Protein AF-0000000085028876 (afdb_homodimer)

Organism: Acidaminococcus fermentans (strain ATCC 25085 / DSM 20731 / CCUG 9996 / CIP 106432 / VR4) (NCBI:txid591001)

Sequence (208 aa):
MDKIEIFKALSNETRLSIIEWLKEPEKNFPPQGGHFDDGVDLKGGVCVGSIRDKAGISQSTVSHYLDMLQKAGLLLSERHGKWTYYRRNEETLAALADYFGHEIMDKIEIFKALSNETRLSIIEWLKEPEKNFPPQGGHFDDGVDLKGGVCVGSIRDKAGISQSTVSHYLDMLQKAGLLLSERHGKWTYYRRNEETLAALADYFGHEI

Radius of gyration: 20.97 Å; Cα contacts (8 Å, |Δi|>4): 278; chains: 2; bounding box: 27×64×50 Å

Solvent-accessible surface area (backbone atoms only — not comparable to full-atom values): 11570 Å² total; per-residue (Å²): 134,54,63,45,50,35,22,51,40,39,40,33,70,66,50,39,47,51,58,52,40,43,68,46,30,81,83,66,42,76,90,69,75,83,78,51,69,93,82,72,77,59,80,63,35,43,41,57,67,61,52,27,62,71,70,66,53,53,70,71,56,44,52,50,48,53,49,44,33,33,73,35,42,48,33,43,74,48,76,54,90,94,43,49,27,38,26,65,27,62,67,47,41,47,50,51,12,44,38,34,62,67,74,81,135,54,65,45,50,35,21,51,42,42,40,33,71,67,50,39,47,49,57,52,40,43,70,46,30,82,81,66,42,76,92,70,72,83,79,51,68,93,82,72,76,58,81,63,34,42,42,57,67,62,52,26,62,72,69,66,55,51,70,69,57,43,51,50,48,52,49,44,32,32,74,35,43,49,33,42,74,46,76,55,90,94,44,49,26,38,28,65,25,61,68,48,42,46,51,51,12,44,38,35,63,66,75,79

Secondary structure (DSSP, 8-state):
--HHHHHHHHSSHHHHHHHHHTTSHHHHS---GGGS-TT---TT-EEHHHHHHHHT--HHHHHHHHHHHHHTTSEEEEEETTEEEEEE-HHHHHHHHHIIIII-/--HHHHHHHHSSHHHHHHHHHTTSHHHHS---GGGS-TT---TT-EEHHHHHHHHT--HHHHHHHHHHHHHTTSEEEEEETTEEEEEE-HHHHHHHHHIIIII-

Nearest PDB structures (foldseek):
  6j05-assembly1_A  TM=8.349E-01  e=2.899E-05  Acidithiobacillus ferrooxidans
  7p6f-assembly2_CCC-2  TM=9.234E-01  e=2.840E-04  Streptomyces griseus
  4omz-assembly2_C  TM=7.332E-01  e=4.427E-04  Sinorhizobium fredii
  2kjc-assembly1_B  TM=7.294E-01  e=5.354E-04  Staphylococcus aureus
  4b8x-assembly1_A  TM=5.393E-01  e=4.824E-02  Streptomyces coelicolor

pLDDT: mean 91.54, std 10.75, range [56.84, 98.81]

Structure (mmCIF, N/CA/C/O backbone):
data_AF-0000000085028876-model_v1
#
loop_
_entity.id
_entity.type
_entity.pdbx_description
1 polymer 'Transcriptional regulator, ArsR family'
#
loop_
_atom_site.group_PDB
_atom_site.id
_atom_site.type_symbol
_atom_site.label_atom_id
_atom_site.label_alt_id
_atom_site.label_comp_id
_atom_site.label_asym_id
_atom_site.label_entity_id
_atom_site.label_seq_id
_atom_site.pdbx_PDB_ins_code
_atom_site.Cartn_x
_atom_site.Cartn_y
_atom_site.Cartn_z
_atom_site.occupancy
_atom_site.B_iso_or_equiv
_atom_site.auth_seq_id
_atom_site.auth_comp_id
_atom_site.auth_asym_id
_atom_site.auth_atom_id
_atom_site.pdbx_PDB_model_num
ATOM 1 N N . MET A 1 1 ? -5.758 2.707 -12.039 1 86.62 1 MET A N 1
ATOM 2 C CA . MET A 1 1 ? -5.383 1.94 -10.852 1 86.62 1 MET A CA 1
ATOM 3 C C . MET A 1 1 ? -6.109 2.459 -9.617 1 86.62 1 MET A C 1
ATOM 5 O O . MET A 1 1 ? -6.18 3.668 -9.391 1 86.62 1 MET A O 1
ATOM 9 N N . ASP A 1 2 ? -6.793 1.609 -8.922 1 95.19 2 ASP A N 1
ATOM 10 C CA . ASP A 1 2 ? -7.426 1.919 -7.648 1 95.19 2 ASP A CA 1
ATOM 11 C C . ASP A 1 2 ? -6.457 1.704 -6.488 1 95.19 2 ASP A C 1
ATOM 13 O O . ASP A 1 2 ? -6.285 0.579 -6.012 1 95.19 2 ASP A O 1
ATOM 17 N N . LYS A 1 3 ? -5.961 2.822 -5.93 1 96 3 LYS A N 1
ATOM 18 C CA . LYS A 1 3 ? -4.895 2.748 -4.941 1 96 3 LYS A CA 1
ATOM 19 C C . LYS A 1 3 ? -5.387 2.113 -3.645 1 96 3 LYS A C 1
ATOM 21 O O . LYS A 1 3 ? -4.676 1.322 -3.021 1 96 3 LYS A O 1
ATOM 26 N N . ILE A 1 4 ? -6.582 2.439 -3.285 1 97.81 4 ILE A N 1
ATOM 27 C CA . ILE A 1 4 ? -7.109 1.93 -2.025 1 97.81 4 ILE A CA 1
ATOM 28 C C . ILE A 1 4 ? -7.289 0.416 -2.117 1 97.81 4 ILE A C 1
ATOM 30 O O . ILE A 1 4 ? -6.906 -0.318 -1.203 1 97.81 4 ILE A O 1
ATOM 34 N N . GLU A 1 5 ? -7.785 -0.065 -3.199 1 97.75 5 GLU A N 1
ATOM 35 C CA . GLU A 1 5 ? -7.945 -1.502 -3.404 1 97.75 5 GLU A CA 1
ATOM 36 C C . GLU A 1 5 ? -6.594 -2.211 -3.418 1 97.75 5 GLU A C 1
ATOM 38 O O . GLU A 1 5 ? -6.465 -3.318 -2.891 1 97.75 5 GLU A O 1
ATOM 43 N N . ILE A 1 6 ? -5.672 -1.557 -3.973 1 98.06 6 ILE A N 1
ATOM 44 C CA . ILE A 1 6 ? -4.328 -2.117 -4.051 1 98.06 6 ILE A CA 1
ATOM 45 C C . ILE A 1 6 ? -3.736 -2.232 -2.646 1 98.06 6 ILE A C 1
ATOM 47 O O . ILE A 1 6 ? -3.209 -3.281 -2.271 1 98.06 6 ILE A O 1
ATOM 51 N N . PHE A 1 7 ? -3.867 -1.184 -1.862 1 98.06 7 PHE A N 1
ATOM 52 C CA . PHE A 1 7 ? -3.281 -1.207 -0.527 1 98.06 7 PHE A CA 1
ATOM 53 C C . PHE A 1 7 ? -4 -2.215 0.362 1 98.06 7 PHE A C 1
ATOM 55 O O . PHE A 1 7 ? -3.369 -2.895 1.174 1 98.06 7 PHE A O 1
ATOM 62 N N . LYS A 1 8 ? -5.277 -2.32 0.211 1 98.31 8 LYS A N 1
ATOM 63 C CA . LYS A 1 8 ? -6.02 -3.359 0.918 1 98.31 8 LYS A CA 1
ATOM 64 C C . LYS A 1 8 ? -5.504 -4.75 0.552 1 98.31 8 LYS A C 1
ATOM 66 O O . LYS A 1 8 ? -5.301 -5.594 1.428 1 98.31 8 LYS A O 1
ATOM 71 N N . ALA A 1 9 ? -5.289 -4.938 -0.647 1 98.5 9 ALA A N 1
ATOM 72 C CA . ALA A 1 9 ? -4.836 -6.238 -1.132 1 98.5 9 ALA A CA 1
ATOM 73 C C . ALA A 1 9 ? -3.451 -6.574 -0.587 1 98.5 9 ALA A C 1
ATOM 75 O O . ALA A 1 9 ? -3.164 -7.734 -0.276 1 98.5 9 ALA A O 1
ATOM 76 N N . LEU A 1 10 ? -2.631 -5.582 -0.433 1 97.88 10 LEU A N 1
ATOM 77 C CA . LEU A 1 10 ? -1.238 -5.801 -0.055 1 97.88 10 LEU A CA 1
ATOM 78 C C . LEU A 1 10 ? -1.08 -5.801 1.462 1 97.88 10 LEU A C 1
ATOM 80 O O . LEU A 1 10 ? 0.001 -6.09 1.978 1 97.88 10 LEU A O 1
ATOM 84 N N . SER A 1 11 ? -2.168 -5.52 2.164 1 98.25 11 SER A N 1
ATOM 85 C CA . SER A 1 11 ? -2.086 -5.367 3.613 1 98.25 11 SER A CA 1
ATOM 86 C C . SER A 1 11 ? -2.125 -6.723 4.316 1 98.25 11 SER A C 1
ATOM 88 O O . SER A 1 11 ? -2.561 -6.82 5.465 1 98.25 11 SER A O 1
ATOM 90 N N . ASN A 1 12 ? -1.82 -7.75 3.691 1 98.31 12 ASN A N 1
ATOM 91 C CA . ASN A 1 12 ? -1.74 -9.117 4.191 1 98.31 12 ASN A CA 1
ATOM 92 C C . ASN A 1 12 ? -0.396 -9.758 3.857 1 98.31 12 ASN A C 1
ATOM 94 O O . ASN A 1 12 ? 0.053 -9.711 2.711 1 98.31 12 ASN A O 1
ATOM 98 N N . GLU A 1 13 ? 0.183 -10.375 4.883 1 97.94 13 GLU A N 1
ATOM 99 C CA . GLU A 1 13 ? 1.537 -10.898 4.746 1 97.94 13 GLU A CA 1
ATOM 100 C C . GLU A 1 13 ? 1.611 -11.953 3.646 1 97.94 13 GLU A C 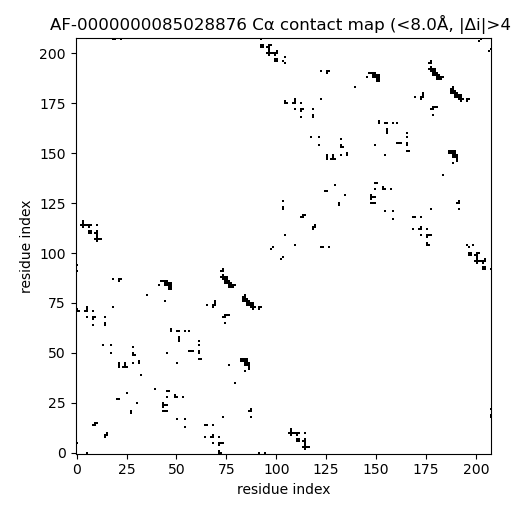1
ATOM 102 O O . GLU A 1 13 ? 2.535 -11.945 2.83 1 97.94 13 GLU A O 1
ATOM 107 N N . THR A 1 14 ? 0.714 -12.844 3.629 1 98.44 14 THR A N 1
ATOM 108 C CA . THR A 1 14 ? 0.735 -13.922 2.654 1 98.44 14 THR A CA 1
ATOM 109 C C . THR A 1 14 ? 0.492 -13.391 1.246 1 98.44 14 THR A C 1
ATOM 111 O O . THR A 1 14 ? 1.167 -13.797 0.298 1 98.44 14 THR A O 1
ATOM 114 N N . ARG A 1 15 ? -0.446 -12.5 1.128 1 98.44 15 ARG A N 1
ATOM 115 C CA . ARG A 1 15 ? -0.707 -11.906 -0.18 1 98.44 15 ARG A CA 1
ATOM 116 C C . ARG A 1 15 ? 0.515 -11.156 -0.694 1 98.44 15 ARG A C 1
ATOM 118 O O . ARG A 1 15 ? 0.841 -11.227 -1.881 1 98.44 15 ARG A O 1
ATOM 125 N N . LEU A 1 16 ? 1.165 -10.43 0.17 1 97.81 16 LEU A N 1
ATOM 126 C CA . LEU A 1 16 ? 2.391 -9.742 -0.227 1 97.81 16 LEU A CA 1
ATOM 127 C C . LEU A 1 16 ? 3.461 -10.742 -0.649 1 97.81 16 LEU A C 1
ATOM 129 O O . LEU A 1 16 ? 4.148 -10.539 -1.652 1 97.81 16 LEU A O 1
ATOM 133 N N . SER A 1 17 ? 3.582 -11.812 0.079 1 97.69 17 SER A N 1
ATOM 134 C CA . SER A 1 17 ? 4.559 -12.844 -0.244 1 97.69 17 SER A CA 1
ATOM 135 C C . SER A 1 17 ? 4.301 -13.438 -1.623 1 97.69 17 SER A C 1
ATOM 137 O O . SER A 1 17 ? 5.238 -13.711 -2.377 1 97.69 17 SER A O 1
ATOM 139 N N . ILE A 1 18 ? 3.057 -13.609 -1.914 1 98.06 18 ILE A N 1
ATOM 140 C CA . ILE A 1 18 ? 2.68 -14.164 -3.211 1 98.06 18 ILE A CA 1
ATOM 141 C C . ILE A 1 18 ? 3.193 -13.266 -4.328 1 98.06 18 ILE A C 1
ATOM 143 O O . ILE A 1 18 ? 3.803 -13.734 -5.289 1 98.06 18 ILE A O 1
ATOM 147 N N . ILE A 1 19 ? 2.953 -11.969 -4.191 1 97.44 19 ILE A N 1
ATOM 148 C CA . ILE A 1 19 ? 3.42 -11.008 -5.184 1 97.44 19 ILE A CA 1
ATOM 149 C C . ILE A 1 19 ? 4.938 -11.086 -5.305 1 97.44 19 ILE A C 1
ATOM 151 O O . ILE A 1 19 ? 5.48 -11.086 -6.414 1 97.44 19 ILE A O 1
ATOM 155 N N . GLU A 1 20 ? 5.602 -11.188 -4.199 1 96.62 20 GLU A N 1
ATOM 156 C CA . GLU A 1 20 ? 7.059 -11.227 -4.18 1 96.62 20 GLU A CA 1
ATOM 157 C C . GLU A 1 20 ? 7.582 -12.508 -4.824 1 96.62 20 GLU A C 1
ATOM 159 O O . GLU A 1 20 ? 8.555 -12.477 -5.578 1 96.62 20 GLU A O 1
ATOM 164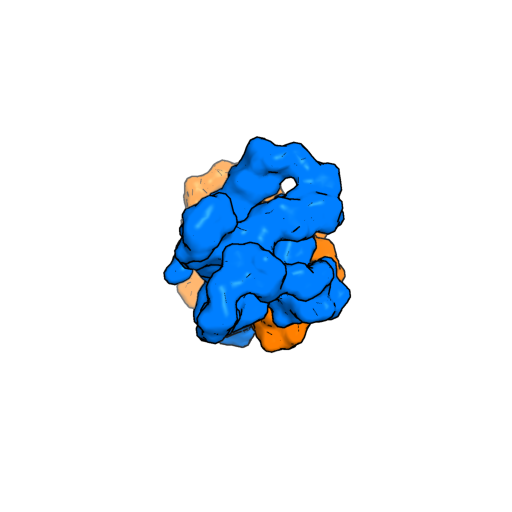 N N . TRP A 1 21 ? 6.941 -13.641 -4.566 1 97 21 TRP A N 1
ATOM 165 C CA . TRP A 1 21 ? 7.359 -14.914 -5.141 1 97 21 TRP A CA 1
ATOM 166 C C . TRP A 1 21 ? 7.207 -14.906 -6.656 1 97 21 TRP A C 1
ATOM 168 O O . TRP A 1 21 ? 8.047 -15.461 -7.375 1 97 21 TRP A O 1
ATOM 178 N N . LEU A 1 22 ? 6.188 -14.273 -7.141 1 96.62 22 LEU A N 1
ATOM 179 C CA . LEU A 1 22 ? 5.852 -14.297 -8.562 1 96.62 22 LEU A CA 1
ATOM 180 C C . LEU A 1 22 ? 6.773 -13.375 -9.352 1 96.62 22 LEU A C 1
ATOM 182 O O . LEU A 1 22 ? 6.75 -13.375 -10.586 1 96.62 22 LEU A O 1
ATOM 186 N N . LYS A 1 23 ? 7.535 -12.594 -8.633 1 95 23 LYS A N 1
ATOM 187 C CA . LYS A 1 23 ? 8.539 -11.773 -9.305 1 95 23 LYS A CA 1
ATOM 188 C C . LYS A 1 23 ? 9.57 -12.633 -10.023 1 95 23 LYS A C 1
ATOM 190 O O . LYS A 1 23 ? 10.008 -12.305 -11.125 1 95 23 LYS A O 1
ATOM 195 N N . GLU A 1 24 ? 9.961 -13.688 -9.344 1 94.31 24 GLU A N 1
ATOM 196 C CA . GLU A 1 24 ? 10.891 -14.68 -9.891 1 94.31 24 GLU A CA 1
ATOM 197 C C . GLU A 1 24 ? 10.352 -16.094 -9.719 1 94.31 24 GLU A C 1
ATOM 199 O O . GLU A 1 24 ? 10.883 -16.875 -8.93 1 94.31 24 GLU A O 1
ATOM 204 N N . PRO A 1 25 ? 9.391 -16.438 -10.531 1 94.69 25 PRO A N 1
ATOM 205 C CA . PRO A 1 25 ? 8.719 -17.719 -10.344 1 94.69 25 PRO A CA 1
ATOM 206 C C . PRO A 1 25 ? 9.664 -18.906 -10.477 1 94.69 25 PRO A C 1
ATOM 208 O O . PRO A 1 25 ? 9.508 -19.906 -9.773 1 94.69 25 PRO A O 1
ATOM 211 N N . GLU A 1 26 ? 10.641 -18.844 -11.352 1 92.44 26 GLU A N 1
ATOM 212 C CA . GLU A 1 26 ? 11.562 -19.953 -11.586 1 92.44 26 GLU A CA 1
ATOM 213 C C . GLU A 1 26 ? 12.375 -20.281 -10.336 1 92.44 26 GLU A C 1
ATOM 215 O O . GLU A 1 26 ? 12.789 -21.422 -10.141 1 92.44 26 GLU A O 1
ATOM 220 N N . LYS A 1 27 ? 12.57 -19.266 -9.484 1 94.94 27 LYS A N 1
ATOM 221 C CA . LYS A 1 27 ? 13.344 -19.453 -8.258 1 94.94 27 LYS A CA 1
ATOM 222 C C . LYS A 1 27 ? 12.453 -19.906 -7.109 1 94.94 27 LYS A C 1
ATOM 224 O O . LYS A 1 27 ? 12.938 -20.453 -6.113 1 94.94 27 LYS A O 1
ATOM 229 N N . ASN A 1 28 ? 11.172 -19.75 -7.277 1 96.31 28 ASN A N 1
ATOM 230 C CA . ASN A 1 28 ? 10.305 -19.906 -6.113 1 96.31 28 ASN A CA 1
ATOM 231 C C . ASN A 1 28 ? 9.312 -21.047 -6.285 1 96.31 28 ASN A C 1
ATOM 233 O O . ASN A 1 28 ? 8.664 -21.469 -5.328 1 96.31 28 ASN A O 1
ATOM 237 N N . PHE A 1 29 ? 9.234 -21.484 -7.492 1 95.94 29 PHE A N 1
ATOM 238 C CA . PHE A 1 29 ? 8.266 -22.547 -7.746 1 95.94 29 PHE A CA 1
ATOM 239 C C . PHE A 1 29 ? 8.883 -23.656 -8.594 1 95.94 29 PHE A C 1
ATOM 241 O O . PHE A 1 29 ? 9.82 -23.406 -9.367 1 95.94 29 PHE A O 1
ATOM 248 N N . PRO A 1 30 ? 8.367 -24.828 -8.438 1 91.31 30 PRO A N 1
ATOM 249 C CA . PRO A 1 30 ? 8.789 -25.906 -9.344 1 91.31 30 PRO A CA 1
ATOM 250 C C . PRO A 1 30 ? 8.344 -25.656 -10.781 1 91.31 30 PRO A C 1
ATOM 252 O O . PRO A 1 30 ? 7.516 -24.781 -11.039 1 91.31 30 PRO A O 1
ATOM 255 N N . PRO A 1 31 ? 8.969 -26.391 -11.773 1 88.06 31 PRO A N 1
ATOM 256 C CA . PRO A 1 31 ? 8.539 -26.25 -13.172 1 88.06 31 PRO A CA 1
ATOM 257 C C . PRO A 1 31 ? 7.047 -26.5 -13.359 1 88.06 31 PRO A C 1
ATOM 259 O O . PRO A 1 31 ? 6.488 -27.406 -12.734 1 88.06 31 PRO A O 1
ATOM 262 N N . GLN A 1 32 ? 6.305 -25.641 -14.086 1 83.94 32 GLN A N 1
ATOM 263 C CA . GLN A 1 32 ? 4.859 -25.672 -14.266 1 83.94 32 GLN A CA 1
ATOM 264 C C . GLN A 1 32 ? 4.484 -26.5 -15.5 1 83.94 32 GLN A C 1
ATOM 266 O O . GLN A 1 32 ? 3.359 -26.984 -15.609 1 83.94 32 GLN A O 1
ATOM 271 N N . GLY A 1 33 ? 5.309 -26.688 -16.828 1 69.44 33 GLY A N 1
ATOM 272 C CA . GLY A 1 33 ? 5.121 -27.156 -18.188 1 69.44 33 GLY A CA 1
ATOM 273 C C . GLY A 1 33 ? 4.555 -28.562 -18.266 1 69.44 33 GLY A C 1
ATOM 274 O O . GLY A 1 33 ? 4.238 -29.047 -19.344 1 69.44 33 GLY A O 1
ATOM 275 N N . GLY A 1 34 ? 4.254 -29.219 -17.047 1 62.47 34 GLY A N 1
ATOM 276 C CA . GLY A 1 34 ? 3.785 -30.578 -17.25 1 62.47 34 GLY A CA 1
ATOM 277 C C . GLY A 1 34 ? 2.305 -30.656 -17.578 1 62.47 34 GLY A C 1
ATOM 278 O O . GLY A 1 34 ? 1.815 -31.688 -18.031 1 62.47 34 GLY A O 1
ATOM 279 N N . HIS A 1 35 ? 1.601 -29.547 -17.391 1 60.31 35 HIS A N 1
ATOM 280 C CA . HIS A 1 35 ? 0.162 -29.656 -17.594 1 60.31 35 HIS A CA 1
ATOM 281 C C . HIS A 1 35 ? -0.242 -29.047 -18.938 1 60.31 35 HIS A C 1
ATOM 283 O O . HIS A 1 35 ? -1.431 -28.969 -19.25 1 60.31 35 HIS A O 1
ATOM 289 N N . PHE A 1 36 ? 0.683 -28.484 -19.609 1 62.44 36 PHE A N 1
ATOM 290 C CA . PHE A 1 36 ? 0.339 -27.828 -20.875 1 62.44 36 PHE A CA 1
ATOM 291 C C . PHE A 1 36 ? 0.952 -28.578 -22.047 1 62.44 36 PHE A C 1
ATOM 293 O O . PHE A 1 36 ? 1.918 -29.328 -21.891 1 62.44 36 PHE A O 1
ATOM 300 N N . ASP A 1 37 ? 0.085 -28.406 -23.094 1 56.94 37 ASP A N 1
ATOM 301 C CA . ASP A 1 37 ? 0.609 -28.906 -24.359 1 56.94 37 ASP A CA 1
ATOM 302 C C . ASP A 1 37 ? 1.939 -28.234 -24.703 1 56.94 37 ASP A C 1
ATOM 304 O O . ASP A 1 37 ? 2.229 -27.141 -24.234 1 56.94 37 ASP A O 1
ATOM 308 N N . ASP A 1 38 ? 2.6 -28.75 -25.578 1 57.06 38 ASP A N 1
ATOM 309 C CA . ASP A 1 38 ? 3.848 -28.297 -26.188 1 57.06 38 ASP A CA 1
ATOM 310 C C . ASP A 1 38 ? 3.688 -26.906 -26.797 1 57.06 38 ASP A C 1
ATOM 312 O O . ASP A 1 38 ? 2.715 -26.641 -27.516 1 57.06 38 ASP A O 1
ATOM 316 N N . GLY A 1 39 ? 4.223 -25.781 -26.219 1 60.38 39 GLY A N 1
ATOM 317 C CA . GLY A 1 39 ? 4.285 -24.484 -26.875 1 60.38 39 GLY A CA 1
ATOM 318 C C . GLY A 1 39 ? 3.699 -23.359 -26.047 1 60.38 39 GLY A C 1
ATOM 319 O O . GLY A 1 39 ? 3.705 -22.203 -26.469 1 60.38 39 GLY A O 1
ATOM 320 N N . VAL A 1 40 ? 3.047 -23.797 -25 1 63.09 40 VAL A N 1
ATOM 321 C CA . VAL A 1 40 ? 2.408 -22.719 -24.234 1 63.09 40 VAL A CA 1
ATOM 322 C C . VAL A 1 40 ? 3.455 -21.984 -23.406 1 63.09 40 VAL A C 1
ATOM 324 O O . VAL A 1 40 ? 4.23 -22.609 -22.672 1 63.09 40 VAL A O 1
ATOM 327 N N . ASP A 1 41 ? 3.678 -20.703 -23.75 1 70.56 41 ASP A N 1
ATOM 328 C CA . ASP A 1 41 ? 4.555 -19.828 -22.969 1 70.56 41 ASP A CA 1
ATOM 329 C C . ASP A 1 41 ? 3.814 -19.219 -21.781 1 70.56 41 ASP A C 1
ATOM 331 O O . ASP A 1 41 ? 2.969 -18.344 -21.969 1 70.56 41 ASP A O 1
ATOM 335 N N . LEU A 1 42 ? 4.02 -19.703 -20.625 1 74.94 42 LEU A N 1
ATOM 336 C CA . LEU A 1 42 ? 3.316 -19.281 -19.422 1 74.94 42 LEU A CA 1
ATOM 337 C C . LEU A 1 42 ? 3.793 -17.906 -18.969 1 74.94 42 LEU A C 1
ATOM 339 O O . LEU A 1 42 ? 3.238 -17.328 -18.031 1 74.94 42 LEU A O 1
ATOM 343 N N . LYS A 1 43 ? 4.594 -17.453 -19.797 1 76.31 43 LYS A N 1
ATOM 344 C CA . LYS A 1 43 ? 5.117 -16.109 -19.531 1 76.31 43 LYS A CA 1
ATOM 345 C C . LYS A 1 43 ? 5.41 -15.914 -18.047 1 76.31 43 LYS A C 1
ATOM 347 O O . LYS A 1 43 ? 5.027 -14.898 -17.469 1 76.31 43 LYS A O 1
ATOM 352 N N . GLY A 1 44 ? 5.938 -17.062 -17.359 1 82.5 44 GLY A N 1
ATOM 353 C CA . GLY A 1 44 ? 6.293 -16.969 -15.953 1 82.5 44 GLY A CA 1
ATOM 354 C C . GLY A 1 44 ? 5.109 -17.172 -15.023 1 82.5 44 GLY A C 1
ATOM 355 O O . GLY A 1 44 ? 5.215 -16.938 -13.812 1 82.5 44 GLY A O 1
ATOM 356 N N . GLY A 1 45 ? 4.004 -17.594 -15.539 1 93.56 45 GLY A N 1
ATOM 357 C CA . GLY A 1 45 ? 2.816 -17.859 -14.75 1 93.56 45 GLY A CA 1
ATOM 358 C C . GLY A 1 45 ? 2.951 -19.078 -13.859 1 93.56 45 GLY A C 1
ATOM 359 O O . GLY A 1 45 ? 3.66 -20.031 -14.203 1 93.56 45 GLY A O 1
ATOM 360 N N . VAL A 1 46 ? 2.363 -19 -12.703 1 96.19 46 VAL A N 1
ATOM 361 C CA . VAL A 1 46 ? 2.365 -20.094 -11.75 1 96.19 46 VAL A CA 1
ATOM 362 C C . VAL A 1 46 ? 0.932 -20.531 -11.461 1 96.19 46 VAL A C 1
ATOM 364 O O . VAL A 1 46 ? 0.044 -19.703 -11.289 1 96.19 46 VAL A O 1
ATOM 367 N N . CYS A 1 47 ? 0.701 -21.859 -11.375 1 95.31 47 CYS A N 1
ATOM 368 C CA . CYS A 1 47 ? -0.658 -22.359 -11.188 1 95.31 47 CYS A CA 1
ATOM 369 C C . CYS A 1 47 ? -1.099 -22.203 -9.734 1 95.31 47 CYS A C 1
ATOM 371 O O . CYS A 1 47 ? -0.266 -22.188 -8.828 1 95.31 47 CYS A O 1
ATOM 373 N N . VAL A 1 48 ? -2.393 -22.188 -9.492 1 96.31 48 VAL A N 1
ATOM 374 C CA . VAL A 1 48 ? -2.992 -21.984 -8.18 1 96.31 48 VAL A CA 1
ATOM 375 C C . VAL A 1 48 ? -2.479 -23.062 -7.215 1 96.31 48 VAL A C 1
ATOM 377 O O . VAL A 1 48 ? -2.213 -22.766 -6.047 1 96.31 48 VAL A O 1
ATOM 380 N N . GLY A 1 49 ? -2.375 -24.266 -7.656 1 95.38 49 GLY A N 1
ATOM 381 C CA . GLY A 1 49 ? -1.936 -25.359 -6.809 1 95.38 49 GLY A CA 1
ATOM 382 C C . GLY A 1 49 ? -0.549 -25.156 -6.23 1 95.38 49 GLY A C 1
ATOM 383 O O . GLY A 1 49 ? -0.329 -25.359 -5.035 1 95.38 49 GLY A O 1
ATOM 384 N N . SER A 1 50 ? 0.423 -24.734 -7.082 1 96.25 50 SER A N 1
ATOM 385 C CA . SER A 1 50 ? 1.784 -24.469 -6.633 1 96.25 50 SER A CA 1
ATOM 386 C C . SER A 1 50 ? 1.821 -23.297 -5.645 1 96.25 50 SER A C 1
ATOM 388 O O . SER A 1 50 ? 2.57 -23.344 -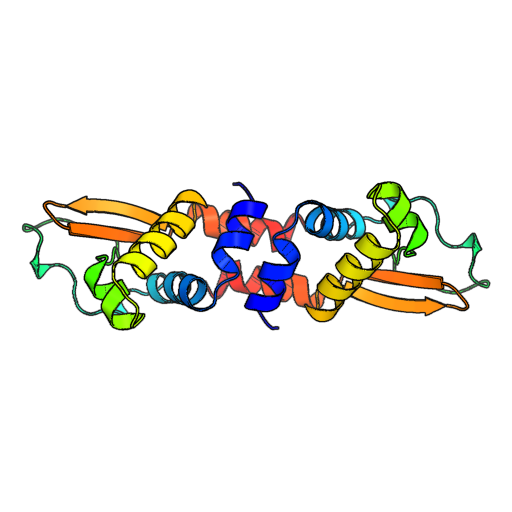4.664 1 96.25 50 SER A O 1
ATOM 390 N N . ILE A 1 51 ? 1.047 -22.281 -5.891 1 97.94 51 ILE A N 1
ATOM 391 C CA . ILE A 1 51 ? 0.978 -21.141 -4.992 1 97.94 51 ILE A CA 1
ATOM 392 C C . ILE A 1 51 ? 0.401 -21.562 -3.646 1 97.94 51 ILE A C 1
ATOM 394 O O . ILE A 1 51 ? 0.927 -21.203 -2.592 1 97.94 51 ILE A O 1
ATOM 398 N N . ARG A 1 52 ? -0.641 -22.344 -3.695 1 98 52 ARG A N 1
ATOM 399 C CA . ARG A 1 52 ? -1.278 -22.875 -2.49 1 98 52 ARG A CA 1
ATOM 400 C C . ARG A 1 52 ? -0.29 -23.672 -1.652 1 98 52 ARG A C 1
ATOM 402 O O . ARG A 1 52 ? -0.18 -23.469 -0.442 1 98 52 ARG A O 1
ATOM 409 N N . ASP A 1 53 ? 0.439 -24.547 -2.277 1 97.81 53 ASP A N 1
ATOM 410 C CA . ASP A 1 53 ? 1.398 -25.406 -1.591 1 97.81 53 ASP A CA 1
ATOM 411 C C . ASP A 1 53 ? 2.484 -24.578 -0.906 1 97.81 53 ASP A C 1
ATOM 413 O O . ASP A 1 53 ? 2.828 -24.844 0.25 1 97.81 53 ASP A O 1
ATOM 417 N N . LYS A 1 54 ? 2.961 -23.625 -1.585 1 98 54 LYS A N 1
ATOM 418 C CA . LYS A 1 54 ? 4.016 -22.797 -1.003 1 98 54 LYS A CA 1
ATOM 419 C C . LYS A 1 54 ? 3.479 -21.953 0.142 1 98 54 LYS A C 1
ATOM 421 O O . LYS A 1 54 ? 4.145 -21.781 1.167 1 98 54 LYS A O 1
ATOM 426 N N . ALA A 1 55 ? 2.332 -21.359 -0.068 1 98.19 55 ALA A N 1
ATOM 427 C CA . ALA A 1 55 ? 1.733 -20.484 0.945 1 98.19 55 ALA A CA 1
ATOM 428 C C . ALA A 1 55 ? 1.294 -21.297 2.164 1 98.19 55 ALA A C 1
ATOM 430 O O . ALA A 1 55 ? 1.158 -20.75 3.262 1 98.19 55 ALA A O 1
ATOM 431 N N . GLY A 1 56 ? 1.031 -22.547 1.965 1 98.25 56 GLY A N 1
ATOM 432 C CA . GLY A 1 56 ? 0.638 -23.422 3.064 1 98.25 56 GLY A CA 1
ATOM 433 C C . GLY A 1 56 ? -0.734 -23.094 3.623 1 98.25 56 GLY A C 1
ATOM 434 O O . GLY A 1 56 ? -0.935 -23.109 4.84 1 98.25 56 GLY A O 1
ATOM 435 N N . ILE A 1 57 ? -1.614 -22.688 2.834 1 98.19 57 ILE A N 1
ATOM 436 C CA . ILE A 1 57 ? -2.957 -22.297 3.258 1 98.19 57 ILE A CA 1
ATOM 437 C C . ILE A 1 57 ? -3.992 -23.141 2.512 1 98.19 57 ILE A C 1
ATOM 439 O O . ILE A 1 57 ? -3.645 -23.906 1.612 1 98.19 57 ILE A O 1
ATOM 443 N N . SER A 1 58 ? -5.262 -23.047 2.875 1 98.31 58 SER A N 1
ATOM 444 C CA . SER A 1 58 ? -6.336 -23.812 2.262 1 98.31 58 SER A CA 1
ATOM 445 C C . SER A 1 58 ? -6.625 -23.344 0.844 1 98.31 58 SER A C 1
ATOM 447 O O . SER A 1 58 ? -6.281 -22.219 0.483 1 98.31 58 SER A O 1
ATOM 449 N N . GLN A 1 59 ? -7.281 -24.125 0.134 1 97.19 59 GLN A N 1
ATOM 450 C CA . GLN A 1 59 ? -7.703 -23.797 -1.223 1 97.19 59 GLN A CA 1
ATOM 451 C C . GLN A 1 59 ? -8.664 -22.609 -1.223 1 97.19 59 GLN A C 1
ATOM 453 O O . GLN A 1 59 ? -8.602 -21.75 -2.109 1 97.19 59 GLN A O 1
ATOM 458 N N . SER A 1 60 ? -9.586 -22.578 -0.318 1 98 60 SER A N 1
ATOM 459 C CA . SER A 1 60 ? -10.523 -21.469 -0.247 1 98 60 SER A CA 1
ATOM 460 C C . SER A 1 60 ? -9.789 -20.141 0.012 1 98 60 SER A C 1
ATOM 462 O O . SER A 1 60 ? -10.094 -19.125 -0.614 1 98 60 SER A O 1
ATOM 464 N N . THR A 1 61 ? -8.828 -20.141 0.94 1 98.25 61 THR A N 1
ATOM 465 C CA . THR A 1 61 ? -8.078 -18.938 1.303 1 98.25 61 THR A CA 1
ATOM 466 C C . THR A 1 61 ? -7.227 -18.453 0.133 1 98.25 61 THR A C 1
ATOM 468 O O . THR A 1 61 ? -7.238 -17.266 -0.203 1 98.25 61 THR A O 1
ATOM 471 N N . VAL A 1 62 ? -6.488 -19.422 -0.502 1 98.44 62 VAL A N 1
ATOM 472 C CA . VAL A 1 62 ? -5.629 -19.016 -1.605 1 98.44 62 VAL A CA 1
ATOM 473 C C . VAL A 1 62 ? -6.48 -18.469 -2.754 1 98.44 62 VAL A C 1
ATOM 475 O O . VAL A 1 62 ? -6.105 -17.516 -3.422 1 98.44 62 VAL A O 1
ATOM 478 N N . SER A 1 63 ? -7.598 -19.078 -3.008 1 97.94 63 SER A N 1
ATOM 479 C CA . SER A 1 63 ? -8.492 -18.594 -4.055 1 97.94 63 SER A CA 1
ATOM 480 C C . SER A 1 63 ? -8.945 -17.156 -3.768 1 97.94 63 SER A C 1
ATOM 482 O O . SER A 1 63 ? -8.93 -16.312 -4.656 1 97.94 63 SER A O 1
ATOM 484 N N . HIS A 1 64 ? -9.312 -16.938 -2.516 1 98.56 64 HIS A N 1
ATOM 485 C CA . HIS A 1 64 ? -9.742 -15.609 -2.1 1 98.56 64 HIS A CA 1
ATOM 486 C C . HIS A 1 64 ? -8.609 -14.602 -2.25 1 98.56 64 HIS A C 1
ATOM 488 O O . HIS A 1 64 ? -8.82 -13.492 -2.742 1 98.56 64 HIS A O 1
ATOM 494 N N . TYR A 1 65 ? -7.418 -14.961 -1.833 1 98.75 65 TYR A N 1
ATOM 495 C CA . TYR A 1 65 ? -6.262 -14.07 -1.901 1 98.75 65 TYR A CA 1
ATOM 496 C C . TYR A 1 65 ? -5.914 -13.734 -3.348 1 98.75 65 TYR A C 1
ATOM 498 O O . TYR A 1 65 ? -5.688 -12.57 -3.688 1 98.75 65 TYR A O 1
ATOM 506 N N . LEU A 1 66 ? -5.875 -14.758 -4.215 1 98.62 66 LEU A N 1
ATOM 507 C CA . LEU A 1 66 ? -5.555 -14.555 -5.621 1 98.62 66 LEU A CA 1
ATOM 508 C C . LEU A 1 66 ? -6.621 -13.703 -6.305 1 98.62 66 LEU A C 1
ATOM 510 O O . LEU A 1 66 ? -6.301 -12.852 -7.133 1 98.62 66 LEU A O 1
ATOM 514 N N . ASP A 1 67 ? -7.855 -13.961 -5.918 1 98.44 67 ASP A N 1
ATOM 515 C CA . ASP A 1 67 ? -8.953 -13.148 -6.445 1 98.44 67 ASP A CA 1
ATOM 516 C C . ASP A 1 67 ? -8.789 -11.688 -6.035 1 98.44 67 ASP A C 1
ATOM 518 O O . ASP A 1 67 ? -8.945 -10.781 -6.859 1 98.44 67 ASP A O 1
ATOM 522 N N . MET A 1 68 ? -8.516 -11.422 -4.789 1 98.62 68 MET A N 1
ATOM 523 C CA . MET A 1 68 ? -8.32 -10.062 -4.285 1 98.62 68 MET A CA 1
ATOM 524 C C . MET A 1 68 ? -7.172 -9.375 -5.008 1 98.62 68 MET A C 1
ATOM 526 O O . MET A 1 68 ? -7.289 -8.211 -5.402 1 98.62 68 MET A O 1
ATOM 530 N N . LEU A 1 69 ? -6.059 -10.062 -5.184 1 98.69 69 LEU A N 1
ATOM 531 C CA . LEU A 1 69 ? -4.883 -9.516 -5.852 1 98.69 69 LEU A CA 1
ATOM 532 C C . LEU A 1 69 ? -5.176 -9.227 -7.32 1 98.69 69 LEU A C 1
ATOM 534 O O . LEU A 1 69 ? -4.703 -8.227 -7.863 1 98.69 69 LEU A O 1
ATOM 538 N N . GLN A 1 70 ? -5.941 -10.117 -7.906 1 98.5 70 GLN A N 1
ATOM 539 C CA . GLN A 1 70 ? -6.316 -9.93 -9.305 1 98.5 70 GLN A CA 1
ATOM 540 C C . GLN A 1 70 ? -7.27 -8.75 -9.461 1 98.5 70 GLN A C 1
ATOM 542 O O . GLN A 1 70 ? -7.098 -7.918 -10.352 1 98.5 70 GLN A O 1
ATOM 547 N N . LYS A 1 71 ? -8.266 -8.617 -8.586 1 98.25 71 LYS A N 1
ATOM 548 C CA . LYS A 1 71 ? -9.227 -7.52 -8.633 1 98.25 71 LYS A CA 1
ATOM 549 C C . LYS A 1 71 ? -8.547 -6.176 -8.406 1 98.25 71 LYS A C 1
ATOM 551 O O . LYS A 1 71 ? -8.953 -5.164 -8.984 1 98.25 71 LYS A O 1
ATOM 556 N N . ALA A 1 72 ? -7.539 -6.191 -7.641 1 98.38 72 ALA A N 1
ATOM 557 C CA . ALA A 1 72 ? -6.77 -4.98 -7.371 1 98.38 72 ALA A CA 1
ATOM 558 C C . ALA A 1 72 ? -5.859 -4.633 -8.547 1 98.38 72 ALA A C 1
ATOM 560 O O . ALA A 1 72 ? -5.188 -3.6 -8.531 1 98.38 72 ALA A O 1
ATOM 561 N N . GLY A 1 73 ? -5.801 -5.48 -9.461 1 98.19 73 GLY A N 1
ATOM 562 C CA . GLY A 1 73 ? -5 -5.238 -10.656 1 98.19 73 GLY A CA 1
ATOM 563 C C . GLY A 1 73 ? -3.545 -5.629 -10.484 1 98.19 73 GLY A C 1
ATOM 564 O O . GLY A 1 73 ? -2.695 -5.234 -11.281 1 98.19 73 GLY A O 1
ATOM 565 N N . LEU A 1 74 ? -3.201 -6.402 -9.5 1 98.12 74 LEU A N 1
ATOM 566 C CA . LEU A 1 74 ? -1.815 -6.742 -9.195 1 98.12 74 LEU A CA 1
ATOM 567 C C . LEU A 1 74 ? -1.408 -8.039 -9.875 1 98.12 74 LEU A C 1
ATOM 569 O O . LEU A 1 74 ? -0.219 -8.289 -10.094 1 98.12 74 LEU A O 1
ATOM 573 N N . LEU A 1 75 ? -2.387 -8.875 -10.203 1 98.19 75 LEU A N 1
ATOM 574 C CA . LEU A 1 75 ? -2.141 -10.141 -10.875 1 98.19 75 LEU A CA 1
ATOM 575 C C . LEU A 1 75 ? -2.969 -10.25 -12.156 1 98.19 75 LEU A C 1
ATOM 577 O O . LEU A 1 75 ? -4.039 -9.648 -12.258 1 98.19 75 LEU A O 1
ATOM 581 N N . LEU A 1 76 ? -2.436 -10.953 -13.055 1 97.81 76 LEU A N 1
ATOM 582 C CA . LEU A 1 76 ? -3.15 -11.422 -14.234 1 97.81 76 LEU A CA 1
ATOM 583 C C . LEU A 1 76 ? -3.318 -12.938 -14.211 1 97.81 76 LEU A C 1
ATOM 585 O O . LEU A 1 76 ? -2.455 -13.648 -13.703 1 97.81 76 LEU A O 1
ATOM 589 N N . SER A 1 77 ? -4.387 -13.398 -14.742 1 96 77 SER A N 1
ATOM 590 C CA . SER A 1 77 ? -4.59 -14.844 -14.773 1 96 77 SER A CA 1
ATOM 591 C C . SER A 1 77 ? -4.895 -15.328 -16.188 1 96 77 SER A C 1
ATOM 593 O O . SER A 1 77 ? -5.383 -14.562 -17.016 1 96 77 SER A O 1
ATOM 595 N N . GLU A 1 78 ? -4.547 -16.5 -16.484 1 92.81 78 GLU A N 1
ATOM 596 C CA . GLU A 1 78 ? -4.855 -17.203 -17.719 1 92.81 78 GLU A CA 1
ATOM 597 C C . GLU A 1 78 ? -5.242 -18.656 -17.438 1 92.81 78 GLU A C 1
ATOM 599 O O . GLU A 1 78 ? -4.617 -19.312 -16.609 1 92.81 78 GLU A O 1
ATOM 604 N N . ARG A 1 79 ? -6.27 -19.031 -18.141 1 90.81 79 ARG A N 1
ATOM 605 C CA . ARG A 1 79 ? -6.727 -20.406 -17.953 1 90.81 79 ARG A CA 1
ATOM 606 C C . ARG A 1 79 ? -6.195 -21.328 -19.047 1 90.81 79 ARG A C 1
ATOM 608 O O . ARG A 1 79 ? -6.215 -20.953 -20.234 1 90.81 79 ARG A O 1
ATOM 615 N N . HIS A 1 80 ? -5.68 -22.438 -18.719 1 86.19 80 HIS A N 1
ATOM 616 C CA . HIS A 1 80 ? -5.246 -23.5 -19.609 1 86.19 80 HIS A CA 1
ATOM 617 C C . HIS A 1 80 ? -5.848 -24.844 -19.203 1 86.19 80 HIS A C 1
ATOM 619 O O . HIS A 1 80 ? -5.32 -25.516 -18.312 1 86.19 80 HIS A O 1
ATOM 625 N N . GLY A 1 81 ? -6.844 -25.219 -19.969 1 86.31 81 GLY A N 1
ATOM 626 C CA . GLY A 1 81 ? -7.531 -26.438 -19.562 1 86.31 81 GLY A CA 1
ATOM 627 C C . GLY A 1 81 ? -8.203 -26.312 -18.203 1 86.31 81 GLY A C 1
ATOM 628 O O . GLY A 1 81 ? -9.031 -25.438 -17.984 1 86.31 81 GLY A O 1
ATOM 629 N N . LYS A 1 82 ? -7.754 -27.172 -17.297 1 86.31 82 LYS A N 1
ATOM 630 C CA . LYS A 1 82 ? -8.352 -27.203 -15.961 1 86.31 82 LYS A CA 1
ATOM 631 C C . LYS A 1 82 ? -7.566 -26.328 -14.984 1 86.31 82 LYS A C 1
ATOM 633 O O . LYS A 1 82 ? -7.953 -26.188 -13.82 1 86.31 82 LYS A O 1
ATOM 638 N N . TRP A 1 83 ? -6.539 -25.781 -15.461 1 89.62 83 TRP A N 1
ATOM 639 C CA . TRP A 1 83 ? -5.648 -25.062 -14.547 1 89.62 83 TRP A CA 1
ATOM 640 C C . TRP A 1 83 ? -5.691 -23.562 -14.805 1 89.62 83 TRP A C 1
ATOM 642 O O . TRP A 1 83 ? -5.852 -23.125 -15.953 1 89.62 83 TRP A O 1
ATOM 652 N N . THR A 1 84 ? -5.598 -22.781 -13.703 1 93.62 84 THR A N 1
ATOM 653 C CA . THR A 1 84 ? -5.461 -21.328 -13.773 1 93.62 84 THR A CA 1
ATOM 654 C C . THR A 1 84 ? -4.066 -20.891 -13.336 1 93.62 84 THR A C 1
ATOM 656 O O . THR A 1 84 ? -3.59 -21.297 -12.273 1 93.62 84 THR A O 1
ATOM 659 N N . TYR A 1 85 ? -3.443 -20.078 -14.258 1 95.12 85 TYR A N 1
ATOM 660 C CA . TYR A 1 85 ? -2.096 -19.594 -13.984 1 95.12 85 TYR A CA 1
ATOM 661 C C . TYR A 1 85 ? -2.1 -18.094 -13.703 1 95.12 85 TYR A C 1
ATOM 663 O O . TYR A 1 85 ? -2.803 -17.328 -14.367 1 95.12 85 TYR A O 1
ATOM 671 N N . TYR A 1 86 ? -1.285 -17.719 -12.695 1 97.12 86 TYR A N 1
ATOM 672 C CA . TYR A 1 86 ? -1.196 -16.328 -12.297 1 97.12 86 TYR A CA 1
ATOM 673 C C . TYR A 1 86 ? 0.209 -15.773 -12.531 1 97.12 86 TYR A C 1
ATOM 675 O O . TYR A 1 86 ? 1.197 -16.484 -12.297 1 97.12 86 TYR A O 1
ATOM 683 N N . ARG A 1 87 ? 0.281 -14.57 -12.984 1 96.56 87 ARG A N 1
ATOM 684 C CA . ARG A 1 87 ? 1.525 -13.812 -13.078 1 96.56 87 ARG A CA 1
ATOM 685 C C . ARG A 1 87 ? 1.333 -12.375 -12.594 1 96.56 87 ARG A C 1
ATOM 687 O O . ARG A 1 87 ? 0.201 -11.906 -12.469 1 96.56 87 ARG A O 1
ATOM 694 N N . ARG A 1 88 ? 2.369 -11.719 -12.398 1 96 88 ARG A N 1
ATOM 695 C CA . ARG A 1 88 ? 2.316 -10.336 -11.953 1 96 88 ARG A CA 1
ATOM 696 C C . ARG A 1 88 ? 1.856 -9.414 -13.078 1 96 88 ARG A C 1
ATOM 698 O O . ARG A 1 88 ? 2.188 -9.641 -14.25 1 96 88 ARG A O 1
ATOM 705 N N . ASN A 1 89 ? 1.034 -8.477 -12.688 1 96.56 89 ASN A N 1
ATOM 706 C CA . ASN A 1 89 ? 0.773 -7.355 -13.594 1 96.56 89 ASN A CA 1
ATOM 707 C C . ASN A 1 89 ? 1.848 -6.281 -13.477 1 96.56 89 ASN A C 1
ATOM 709 O O . ASN A 1 89 ? 1.729 -5.363 -12.656 1 96.56 89 ASN A O 1
ATOM 713 N N . GLU A 1 90 ? 2.824 -6.312 -14.305 1 94.31 90 GLU A N 1
ATOM 714 C CA . GLU A 1 90 ? 3.994 -5.449 -14.195 1 94.31 90 GLU A CA 1
ATOM 715 C C . GLU A 1 90 ? 3.631 -3.99 -14.461 1 94.31 90 GLU A C 1
ATOM 717 O O . GLU A 1 90 ? 4.238 -3.082 -13.883 1 94.31 90 GLU A O 1
ATOM 722 N N . GLU A 1 91 ? 2.67 -3.812 -15.289 1 95.06 91 GLU A N 1
ATOM 723 C CA . GLU A 1 91 ? 2.234 -2.449 -15.57 1 95.06 91 GLU A CA 1
ATOM 724 C C . GLU A 1 91 ? 1.681 -1.772 -14.32 1 95.06 91 GLU A C 1
ATOM 726 O O . GLU A 1 91 ? 2.021 -0.625 -14.031 1 95.06 91 GLU A O 1
ATOM 731 N N . THR A 1 92 ? 0.853 -2.477 -13.586 1 96.06 92 THR A N 1
ATOM 732 C CA . THR A 1 92 ? 0.266 -1.923 -12.367 1 96.06 92 THR A CA 1
ATOM 733 C C . THR A 1 92 ? 1.338 -1.688 -11.305 1 96.06 92 THR A C 1
ATOM 735 O O . THR A 1 92 ? 1.343 -0.651 -10.641 1 96.06 92 THR A O 1
ATOM 738 N N . LEU A 1 93 ? 2.189 -2.619 -11.148 1 94.44 93 LEU A N 1
ATOM 739 C CA . LEU A 1 93 ? 3.25 -2.502 -10.156 1 94.44 93 LEU A CA 1
ATOM 740 C C . LEU A 1 93 ? 4.176 -1.336 -10.484 1 94.44 93 LEU A C 1
ATOM 742 O O . LEU A 1 93 ? 4.621 -0.62 -9.586 1 94.44 93 LEU A O 1
ATOM 746 N N . ALA A 1 94 ? 4.457 -1.143 -11.781 1 92.56 94 ALA A N 1
ATOM 747 C CA . ALA A 1 94 ? 5.262 -0.003 -12.211 1 92.56 94 ALA A CA 1
ATOM 748 C C . ALA A 1 94 ? 4.555 1.314 -11.906 1 92.56 94 ALA A C 1
ATOM 750 O O . ALA A 1 94 ? 5.188 2.283 -11.484 1 92.56 94 ALA A O 1
ATOM 751 N N . ALA A 1 95 ? 3.299 1.331 -12.172 1 93.94 95 ALA A N 1
ATOM 752 C CA . ALA A 1 95 ? 2.506 2.523 -11.883 1 93.94 95 ALA A CA 1
ATOM 753 C C . ALA A 1 95 ? 2.521 2.842 -10.391 1 93.94 95 ALA A C 1
ATOM 755 O O . ALA A 1 95 ? 2.559 4.012 -10 1 93.94 95 ALA A O 1
ATOM 756 N N . LEU A 1 96 ? 2.463 1.809 -9.586 1 93.12 96 LEU A N 1
ATOM 757 C CA . LEU A 1 96 ? 2.523 1.974 -8.141 1 93.12 96 LEU A CA 1
ATOM 758 C C . LEU A 1 96 ? 3.863 2.566 -7.715 1 93.12 96 LEU A C 1
ATOM 760 O O . LEU A 1 96 ? 3.912 3.457 -6.859 1 93.12 96 LEU A O 1
ATOM 764 N N . ALA A 1 97 ? 4.91 2.066 -8.32 1 92 97 ALA A N 1
ATOM 765 C CA . ALA A 1 97 ? 6.242 2.607 -8.07 1 92 97 ALA A CA 1
ATOM 766 C C . ALA A 1 97 ? 6.312 4.086 -8.438 1 92 97 ALA A C 1
ATOM 768 O O . ALA A 1 97 ? 6.859 4.895 -7.684 1 92 97 ALA A O 1
ATOM 769 N N . ASP A 1 98 ? 5.73 4.414 -9.539 1 91.75 98 ASP A N 1
ATOM 770 C CA . ASP A 1 98 ? 5.711 5.801 -10 1 91.75 98 ASP A CA 1
ATOM 771 C C . ASP A 1 98 ? 4.91 6.684 -9.039 1 91.75 98 ASP A C 1
ATOM 773 O O . ASP A 1 98 ? 5.273 7.836 -8.805 1 91.75 98 ASP A O 1
ATOM 777 N N . TYR A 1 99 ? 3.883 6.152 -8.57 1 92.88 99 TYR A N 1
ATOM 778 C CA . TYR A 1 99 ? 3.039 6.879 -7.629 1 92.88 99 TYR A CA 1
ATOM 779 C C . TYR A 1 99 ? 3.836 7.301 -6.398 1 92.88 99 TYR A C 1
ATOM 781 O O . TYR A 1 99 ? 3.814 8.469 -6.012 1 92.88 99 TYR A O 1
ATOM 789 N N . PHE A 1 100 ? 4.586 6.391 -5.828 1 89.69 100 PHE A N 1
ATOM 790 C CA . PHE A 1 100 ? 5.352 6.715 -4.629 1 89.69 100 PHE A CA 1
ATOM 791 C C . PHE A 1 100 ? 6.602 7.508 -4.984 1 89.69 100 PHE A C 1
ATOM 793 O O . PHE A 1 100 ? 7.09 8.297 -4.176 1 89.69 100 PHE A O 1
ATOM 800 N N . GLY A 1 101 ? 7.074 7.32 -6.145 1 85.25 101 GLY A N 1
ATOM 801 C CA . GLY A 1 101 ? 8.305 7.984 -6.547 1 85.25 101 GLY A CA 1
ATOM 802 C C . GLY A 1 101 ? 8.086 9.391 -7.055 1 85.25 101 GLY A C 1
ATOM 803 O O . GLY A 1 101 ? 8.977 10.242 -6.969 1 85.25 101 GLY A O 1
ATOM 804 N N . HIS A 1 102 ? 6.961 9.617 -7.625 1 80.31 102 HIS A N 1
ATOM 805 C CA . HIS A 1 102 ? 6.777 10.883 -8.336 1 80.31 102 HIS A CA 1
ATOM 806 C C . HIS A 1 102 ? 5.543 11.625 -7.832 1 80.31 102 HIS A C 1
ATOM 808 O O . HIS A 1 102 ? 5.578 12.844 -7.645 1 80.31 102 HIS A O 1
ATOM 814 N N . GLU A 1 103 ? 4.492 10.922 -7.594 1 72.62 103 GLU A N 1
ATOM 815 C CA . GLU A 1 103 ? 3.225 11.602 -7.336 1 72.62 103 GLU A CA 1
ATOM 816 C C . GLU A 1 103 ? 3.078 11.953 -5.859 1 72.62 103 GLU A C 1
ATOM 818 O O . GLU A 1 103 ? 2.533 13.008 -5.516 1 72.62 103 GLU A O 1
ATOM 823 N N . ILE A 1 104 ? 3.637 11.062 -5.012 1 68.38 104 ILE A N 1
ATOM 824 C CA . ILE A 1 104 ? 3.551 11.359 -3.586 1 68.38 104 ILE A CA 1
ATOM 825 C C . ILE A 1 104 ? 4.953 11.555 -3.014 1 68.38 104 ILE A C 1
ATOM 827 O O . ILE A 1 104 ? 5.91 10.922 -3.475 1 68.38 104 ILE A O 1
ATOM 831 N N . MET B 1 1 ? 11.539 -0.611 7.625 1 86.88 1 MET B N 1
ATOM 832 C CA . MET B 1 1 ? 10.164 -0.303 7.246 1 86.88 1 MET B CA 1
ATOM 833 C C . MET B 1 1 ? 9.289 -1.552 7.301 1 86.88 1 MET B C 1
ATOM 835 O O . MET B 1 1 ? 9.695 -2.617 6.832 1 86.88 1 MET B O 1
ATOM 839 N N . ASP B 1 2 ? 8.211 -1.497 8.008 1 95.19 2 ASP B N 1
ATOM 840 C CA . ASP B 1 2 ? 7.207 -2.553 8.047 1 95.19 2 ASP B CA 1
ATOM 841 C C . ASP B 1 2 ? 6.172 -2.371 6.941 1 95.19 2 ASP B C 1
ATOM 843 O O . ASP B 1 2 ? 5.223 -1.599 7.09 1 95.19 2 ASP B O 1
ATOM 847 N N . LYS B 1 3 ? 6.277 -3.227 5.902 1 96 3 LYS B N 1
ATOM 848 C CA . LYS B 1 3 ? 5.469 -3.039 4.703 1 96 3 LYS B CA 1
ATOM 849 C C . LYS B 1 3 ? 3.99 -3.295 4.992 1 96 3 LYS B C 1
ATOM 851 O O . LYS B 1 3 ? 3.123 -2.576 4.492 1 96 3 LYS B O 1
ATOM 856 N N . ILE B 1 4 ? 3.744 -4.258 5.797 1 97.81 4 ILE B N 1
ATOM 857 C CA . ILE B 1 4 ? 2.357 -4.613 6.078 1 97.81 4 ILE B CA 1
ATOM 858 C C . ILE B 1 4 ? 1.684 -3.486 6.855 1 97.81 4 ILE B C 1
ATOM 860 O O . ILE B 1 4 ? 0.562 -3.088 6.531 1 97.81 4 ILE B O 1
ATOM 864 N N . GLU B 1 5 ? 2.348 -2.93 7.797 1 97.81 5 GLU B N 1
ATOM 865 C CA . GLU B 1 5 ? 1.812 -1.808 8.562 1 97.81 5 GLU B CA 1
ATOM 866 C C . GLU B 1 5 ? 1.587 -0.59 7.668 1 97.81 5 GLU B C 1
ATOM 868 O O . GLU B 1 5 ? 0.601 0.13 7.828 1 97.81 5 GLU B O 1
ATOM 873 N N . ILE B 1 6 ? 2.465 -0.436 6.777 1 98.12 6 ILE B N 1
ATOM 874 C CA . ILE B 1 6 ? 2.367 0.687 5.852 1 98.12 6 ILE B CA 1
ATOM 875 C C . ILE B 1 6 ? 1.141 0.516 4.961 1 98.12 6 ILE B C 1
ATOM 877 O O . ILE B 1 6 ? 0.346 1.446 4.801 1 98.12 6 ILE B O 1
ATOM 881 N N . PHE B 1 7 ? 0.957 -0.68 4.426 1 98.06 7 PHE B N 1
ATOM 882 C CA . PHE B 1 7 ? -0.169 -0.898 3.523 1 98.06 7 PHE B CA 1
ATOM 883 C C . PHE B 1 7 ? -1.491 -0.811 4.277 1 98.06 7 PHE B C 1
ATOM 885 O O . PHE B 1 7 ? -2.477 -0.289 3.752 1 98.06 7 PHE B O 1
ATOM 892 N N . LYS B 1 8 ? -1.519 -1.276 5.477 1 98.31 8 LYS B N 1
ATOM 893 C CA . LYS B 1 8 ? -2.701 -1.104 6.312 1 98.31 8 LYS B CA 1
ATOM 894 C C . LYS B 1 8 ? -3.02 0.374 6.52 1 98.31 8 LYS B C 1
ATOM 896 O O . LYS B 1 8 ? -4.176 0.787 6.406 1 98.31 8 LYS B O 1
ATOM 901 N N . ALA B 1 9 ? -2.043 1.088 6.773 1 98.5 9 ALA B N 1
ATOM 902 C CA . ALA B 1 9 ? -2.221 2.514 7.035 1 98.5 9 ALA B CA 1
ATOM 903 C C . ALA B 1 9 ? -2.744 3.238 5.801 1 98.5 9 ALA B C 1
ATOM 905 O O . ALA B 1 9 ? -3.553 4.164 5.91 1 98.5 9 ALA B O 1
ATOM 906 N N . LEU B 1 10 ? -2.328 2.807 4.652 1 97.94 10 LEU B N 1
ATOM 907 C CA . LEU B 1 10 ? -2.645 3.508 3.412 1 97.94 10 LEU B CA 1
ATOM 908 C C . LEU B 1 10 ? -3.949 2.994 2.814 1 97.94 10 LEU B C 1
ATOM 910 O O . LEU B 1 10 ? -4.449 3.547 1.832 1 97.94 10 LEU B O 1
ATOM 914 N N . SER B 1 11 ? -4.516 1.955 3.432 1 98.25 11 SER B N 1
ATOM 915 C CA . SER B 1 11 ? -5.695 1.312 2.859 1 98.25 11 SER B CA 1
ATOM 916 C C . SER B 1 11 ? -6.969 2.076 3.215 1 98.25 11 SER B C 1
ATOM 918 O O . SER B 1 11 ? -8.055 1.49 3.283 1 98.25 11 SER B O 1
ATOM 920 N N . ASN B 1 12 ? -6.898 3.275 3.543 1 98.31 12 ASN B N 1
ATOM 921 C CA . ASN B 1 12 ? -7.996 4.188 3.859 1 98.31 12 ASN B CA 1
ATOM 922 C C . ASN B 1 12 ? -7.906 5.473 3.043 1 98.31 12 ASN B C 1
ATOM 924 O O . ASN B 1 12 ? -6.848 6.102 2.977 1 98.31 12 ASN B O 1
ATOM 928 N N . GLU B 1 13 ? -9.055 5.828 2.48 1 97.94 13 GLU B N 1
ATOM 929 C CA . GLU B 1 13 ? -9.078 6.953 1.552 1 97.94 13 GLU B CA 1
ATOM 930 C C . GLU B 1 13 ? -8.625 8.242 2.232 1 97.94 13 GLU B C 1
ATOM 932 O O . GLU B 1 13 ? -7.828 9 1.672 1 97.94 13 GLU B O 1
ATOM 937 N N . THR B 1 14 ? -9.117 8.5 3.363 1 98.44 14 THR B N 1
ATOM 938 C CA . THR B 1 14 ? -8.797 9.742 4.066 1 98.44 14 THR B CA 1
ATOM 939 C C . THR B 1 14 ? -7.328 9.758 4.492 1 98.44 14 THR B C 1
ATOM 941 O O . THR B 1 14 ? -6.648 10.773 4.352 1 98.44 14 THR B O 1
ATOM 944 N N . ARG B 1 15 ? -6.859 8.656 4.992 1 98.44 15 ARG B N 1
ATOM 945 C CA . ARG B 1 15 ? -5.457 8.578 5.383 1 98.44 15 ARG B CA 1
ATOM 946 C C . ARG B 1 15 ? -4.543 8.781 4.176 1 98.44 15 ARG B C 1
ATOM 948 O O . ARG B 1 15 ? -3.516 9.461 4.277 1 98.44 15 ARG B O 1
ATOM 955 N N . LEU B 1 16 ? -4.891 8.195 3.064 1 97.88 16 LEU B N 1
ATOM 956 C CA . LEU B 1 16 ? -4.113 8.414 1.851 1 97.88 16 LEU B CA 1
ATOM 957 C C . LEU B 1 16 ? -4.145 9.883 1.439 1 97.88 16 LEU B C 1
ATOM 959 O O . LEU B 1 16 ? -3.115 10.445 1.065 1 97.88 16 LEU B O 1
ATOM 963 N N . SER B 1 17 ? -5.289 10.492 1.53 1 97.69 17 SER B N 1
ATOM 964 C CA . SER B 1 17 ? -5.434 11.906 1.186 1 97.69 17 SER B CA 1
ATOM 965 C C . SER B 1 17 ? -4.543 12.781 2.062 1 97.69 17 SER B C 1
ATOM 967 O O . SER B 1 17 ? -3.939 13.742 1.58 1 97.69 17 SER B O 1
ATOM 969 N N . ILE B 1 18 ? -4.477 12.422 3.299 1 98.12 18 ILE B N 1
ATOM 970 C CA . ILE B 1 18 ? -3.65 13.172 4.234 1 98.12 18 ILE B CA 1
ATOM 971 C C . ILE B 1 18 ? -2.195 13.156 3.77 1 98.12 18 ILE B C 1
ATOM 973 O O . ILE B 1 18 ? -1.54 14.195 3.719 1 98.12 18 ILE B O 1
ATOM 977 N N . ILE B 1 19 ? -1.706 11.977 3.434 1 97.44 19 ILE B N 1
ATOM 978 C CA . ILE B 1 19 ? -0.337 11.844 2.949 1 97.44 19 ILE B CA 1
ATOM 979 C C . ILE B 1 19 ? -0.145 12.695 1.698 1 97.44 19 ILE B C 1
ATOM 981 O O . ILE B 1 19 ? 0.863 13.391 1.564 1 97.44 19 ILE B O 1
ATOM 985 N N . GLU B 1 20 ? -1.103 12.656 0.831 1 96.69 20 GLU B N 1
ATOM 986 C CA . GLU B 1 20 ? -1.021 13.398 -0.426 1 96.69 20 GLU B CA 1
ATOM 987 C C . GLU B 1 20 ? -1.039 14.898 -0.184 1 96.69 20 GLU B C 1
ATOM 989 O O . GLU B 1 20 ? -0.284 15.648 -0.812 1 96.69 20 GLU B O 1
ATOM 994 N N . TRP B 1 21 ? -1.865 15.367 0.735 1 97.06 21 TRP B N 1
ATOM 995 C CA . TRP B 1 21 ? -1.954 16.797 1.045 1 97.06 21 TRP B CA 1
ATOM 996 C C . TRP B 1 21 ? -0.644 17.297 1.635 1 97.06 21 TRP B C 1
ATOM 998 O O . TRP B 1 21 ? -0.222 18.422 1.346 1 97.06 21 TRP B O 1
ATOM 1008 N N . LEU B 1 22 ? 0.001 16.5 2.414 1 96.69 22 LEU B N 1
ATOM 1009 C CA . LEU B 1 22 ? 1.194 16.906 3.146 1 96.69 22 LEU B CA 1
ATOM 1010 C C . LEU B 1 22 ? 2.408 16.953 2.225 1 96.69 22 LEU B C 1
ATOM 1012 O O . LEU B 1 22 ? 3.479 17.422 2.621 1 96.69 22 LEU B O 1
ATOM 1016 N N . LYS B 1 23 ? 2.223 16.438 1.037 1 95.06 23 LYS B N 1
ATOM 1017 C CA . LYS B 1 23 ? 3.295 16.547 0.052 1 95.06 23 LYS B CA 1
ATOM 1018 C C . LYS B 1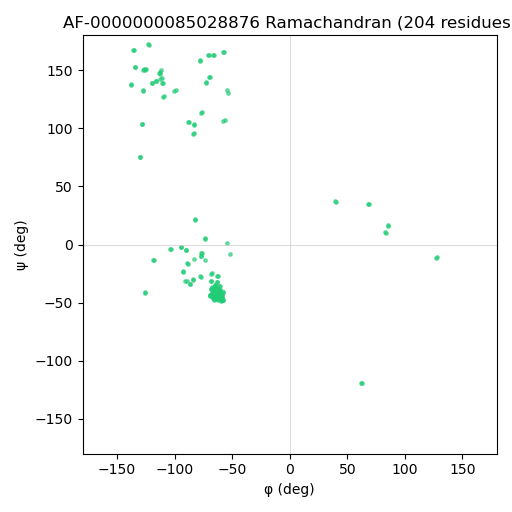 23 ? 3.582 18.016 -0.286 1 95.06 23 LYS B C 1
ATOM 1020 O O . LYS B 1 23 ? 4.742 18.406 -0.46 1 95.06 23 LYS B O 1
ATOM 1025 N N . GLU B 1 24 ? 2.52 18.766 -0.422 1 94.38 24 GLU B N 1
ATOM 1026 C CA . GLU B 1 24 ? 2.594 20.188 -0.67 1 94.38 24 GLU B CA 1
ATOM 1027 C C . GLU B 1 24 ? 1.706 20.969 0.301 1 94.38 24 GLU B C 1
ATOM 1029 O O . GLU B 1 24 ? 0.689 21.547 -0.099 1 94.38 24 GLU B O 1
ATOM 1034 N N . PRO B 1 25 ? 2.166 21.078 1.509 1 94.69 25 PRO B N 1
ATOM 1035 C CA . PRO B 1 25 ? 1.313 21.688 2.537 1 94.69 25 PRO B CA 1
ATOM 1036 C C . PRO B 1 25 ? 0.931 23.125 2.221 1 94.69 25 PRO B C 1
ATOM 1038 O O . PRO B 1 25 ? -0.179 23.562 2.539 1 94.69 25 PRO B O 1
ATOM 1041 N N . GLU B 1 26 ? 1.805 23.891 1.614 1 92.56 26 GLU B N 1
ATOM 1042 C CA . GLU B 1 26 ? 1.547 25.297 1.328 1 92.56 26 GLU B CA 1
ATOM 1043 C C . GLU B 1 26 ? 0.371 25.453 0.369 1 92.56 26 GLU B C 1
ATOM 1045 O O . GLU B 1 26 ? -0.325 26.469 0.397 1 92.56 26 GLU B O 1
ATOM 1050 N N . LYS B 1 27 ? 0.124 24.453 -0.463 1 95 27 LYS B N 1
ATOM 1051 C CA . LYS B 1 27 ? -0.966 24.484 -1.434 1 95 27 LYS B CA 1
ATOM 1052 C C . LYS B 1 27 ? -2.262 23.953 -0.828 1 95 27 LYS B C 1
ATOM 1054 O O . LYS B 1 27 ? -3.35 24.234 -1.333 1 95 27 LYS B O 1
ATOM 1059 N N . ASN B 1 28 ? -2.141 23.266 0.277 1 96.44 28 ASN B N 1
ATOM 1060 C CA . ASN B 1 28 ? -3.297 22.5 0.734 1 96.44 28 ASN B CA 1
ATOM 1061 C C . ASN B 1 28 ? -3.787 22.984 2.096 1 96.44 28 ASN B C 1
ATOM 1063 O O . ASN B 1 28 ? -4.879 22.625 2.533 1 96.44 28 ASN B O 1
ATOM 1067 N N . PHE B 1 29 ? -2.945 23.766 2.705 1 95.88 29 PHE B N 1
ATOM 1068 C CA . PHE B 1 29 ? -3.322 24.219 4.039 1 95.88 29 PHE B CA 1
ATOM 1069 C C . PHE B 1 29 ? -3.068 25.719 4.191 1 95.88 29 PHE B C 1
ATOM 1071 O O . PHE B 1 29 ? -2.199 26.266 3.521 1 95.88 29 PHE B O 1
ATOM 1078 N N . PRO B 1 30 ? -3.836 26.328 5.066 1 91.25 30 PRO B N 1
ATOM 1079 C CA . PRO B 1 30 ? -3.529 27.719 5.402 1 91.25 30 PRO B CA 1
ATOM 1080 C C . PRO B 1 30 ? -2.197 27.859 6.129 1 91.25 30 PRO B C 1
ATOM 1082 O O . PRO B 1 30 ? -1.619 26.875 6.582 1 91.25 30 PRO B O 1
ATOM 1085 N N . PRO B 1 31 ? -1.642 29.125 6.168 1 87.94 31 PRO B N 1
ATOM 1086 C CA . PRO B 1 31 ? -0.399 29.359 6.91 1 87.94 31 PRO B CA 1
ATOM 1087 C C . PRO B 1 31 ? -0.487 28.875 8.359 1 87.94 31 PRO B C 1
ATOM 1089 O O . PRO B 1 31 ? -1.512 29.078 9.016 1 87.94 31 PRO B O 1
ATOM 1092 N N . GLN B 1 32 ? 0.481 28.094 8.891 1 83.88 32 GLN B N 1
ATOM 1093 C CA . GLN B 1 32 ? 0.49 27.469 10.211 1 83.88 32 GLN B CA 1
ATOM 1094 C C . GLN B 1 32 ? 1.117 28.406 11.25 1 83.88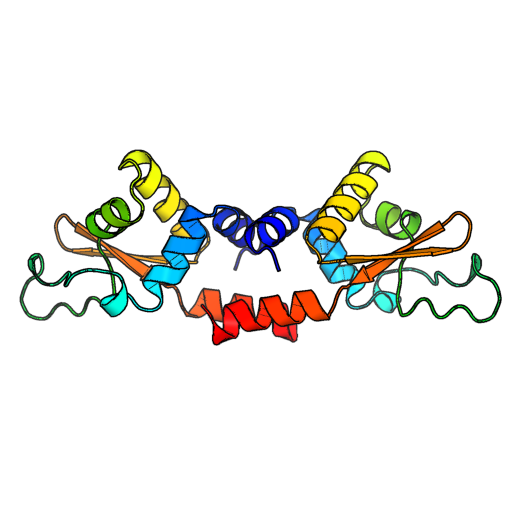 32 GLN B C 1
ATOM 1096 O O . GLN B 1 32 ? 0.891 28.234 12.453 1 83.88 32 GLN B O 1
ATOM 1101 N N . GLY B 1 33 ? 2.217 29.453 11.062 1 69 33 GLY B N 1
ATOM 1102 C CA . GLY B 1 33 ? 3.146 30.25 11.844 1 69 33 GLY B CA 1
ATOM 1103 C C . GLY B 1 33 ? 2.475 31.016 12.961 1 69 33 GLY B C 1
ATOM 1104 O O . GLY B 1 33 ? 3.148 31.641 13.789 1 69 33 GLY B O 1
ATOM 1105 N N . GLY B 1 34 ? 1.094 30.984 12.969 1 61.66 34 GLY B N 1
ATOM 1106 C CA . GLY B 1 34 ? 0.605 31.922 13.961 1 61.66 34 GLY B CA 1
ATOM 1107 C C . GLY B 1 34 ? 0.806 31.453 15.391 1 61.66 34 GLY B C 1
ATOM 1108 O O . GLY B 1 34 ? 0.664 32.219 16.328 1 61.66 34 GLY B O 1
ATOM 1109 N N . HIS B 1 35 ? 1.129 30.172 15.562 1 59.62 35 HIS B N 1
ATOM 1110 C CA . HIS B 1 35 ? 1.148 29.719 16.953 1 59.62 35 HIS B CA 1
ATOM 1111 C C . HIS B 1 35 ? 2.578 29.578 17.453 1 59.62 35 HIS B C 1
ATOM 1113 O O . HIS B 1 35 ? 2.795 29.109 18.578 1 59.62 35 HIS B O 1
ATOM 1119 N N . PHE B 1 36 ? 3.512 29.781 16.625 1 62.19 36 PHE B N 1
ATOM 1120 C CA . PHE B 1 36 ? 4.891 29.594 17.062 1 62.19 36 PHE B CA 1
ATOM 1121 C C . PHE B 1 36 ? 5.625 30.938 17.109 1 62.19 36 PHE B C 1
ATOM 1123 O O . PHE B 1 36 ? 5.203 31.906 16.469 1 62.19 36 PHE B O 1
ATOM 1130 N N . ASP B 1 37 ? 6.566 30.812 18.094 1 56.84 37 ASP B N 1
ATOM 1131 C CA . ASP B 1 37 ? 7.477 31.953 18.188 1 56.84 37 ASP B CA 1
ATOM 1132 C C . ASP B 1 37 ? 8.195 32.188 16.875 1 56.84 37 ASP B C 1
ATOM 1134 O O . ASP B 1 37 ? 8.328 31.281 16.047 1 56.84 37 ASP B O 1
ATOM 1138 N N . ASP B 1 38 ? 8.781 33.281 16.734 1 57.06 38 ASP B N 1
ATOM 1139 C CA . ASP B 1 38 ? 9.633 33.75 15.664 1 57.06 38 ASP B CA 1
ATOM 1140 C C . ASP B 1 38 ? 10.82 32.812 15.445 1 57.06 38 ASP B C 1
ATOM 1142 O O . ASP B 1 38 ? 11.477 32.406 16.406 1 57.06 38 ASP B O 1
ATOM 1146 N N . GLY B 1 39 ? 10.891 31.984 14.359 1 60.44 39 GLY B N 1
ATOM 1147 C CA . GLY B 1 39 ? 12.094 31.25 14.008 1 60.44 39 GLY B CA 1
ATOM 1148 C C . GLY B 1 39 ? 11.852 29.766 13.828 1 60.44 39 GLY B C 1
ATOM 1149 O O . GLY B 1 39 ? 12.766 29.016 13.5 1 60.44 39 GLY B O 1
ATOM 1150 N N . VAL B 1 40 ? 10.672 29.375 14.258 1 62.97 40 VAL B N 1
ATOM 1151 C CA . VAL B 1 40 ? 10.469 27.938 14.172 1 62.97 40 VAL B CA 1
ATOM 1152 C C . VAL B 1 40 ? 10.172 27.547 12.727 1 62.97 40 VAL B C 1
ATOM 1154 O O . VAL B 1 40 ? 9.305 28.141 12.078 1 62.97 40 VAL B O 1
ATOM 1157 N N . ASP B 1 41 ? 11.109 26.797 12.133 1 70.62 41 ASP B N 1
ATOM 1158 C CA . ASP B 1 41 ? 10.914 26.234 10.797 1 70.62 41 ASP B CA 1
ATOM 1159 C C . ASP B 1 41 ? 10.125 24.938 10.852 1 70.62 41 ASP B C 1
ATOM 1161 O O . ASP B 1 41 ? 10.641 23.906 11.312 1 70.62 41 ASP B O 1
ATOM 1165 N N . LEU B 1 42 ? 8.883 24.953 10.5 1 74.94 42 LEU B N 1
ATOM 1166 C CA . LEU B 1 42 ? 7.988 23.812 10.586 1 74.94 42 LEU B CA 1
ATOM 1167 C C . LEU B 1 42 ? 8.305 22.781 9.492 1 74.94 42 LEU B C 1
ATOM 1169 O O . LEU B 1 42 ? 7.723 21.703 9.461 1 74.94 42 LEU B O 1
ATOM 1173 N N . LYS B 1 43 ? 9.328 23.141 8.875 1 76.88 43 LYS B N 1
ATOM 1174 C CA . LYS B 1 43 ? 9.789 22.25 7.816 1 76.88 43 LYS B CA 1
ATOM 1175 C C . LYS B 1 43 ? 8.609 21.672 7.035 1 76.88 43 LYS B C 1
ATOM 1177 O O . LYS B 1 43 ? 8.562 20.469 6.789 1 76.88 43 LYS B O 1
ATOM 1182 N N . GLY B 1 44 ? 7.5 22.562 6.812 1 82.38 44 GLY B N 1
ATOM 1183 C CA . GLY B 1 44 ? 6.34 22.125 6.051 1 82.38 44 GLY B CA 1
ATOM 1184 C C . GLY B 1 44 ? 5.336 21.344 6.883 1 82.38 44 GLY B C 1
ATOM 1185 O O . GLY B 1 44 ? 4.414 20.734 6.34 1 82.38 44 GLY B O 1
ATOM 1186 N N . GLY B 1 45 ? 5.496 21.328 8.172 1 93.56 45 GLY B N 1
ATOM 1187 C CA . GLY B 1 45 ? 4.578 20.656 9.07 1 93.56 45 GLY B CA 1
ATOM 1188 C C . GLY B 1 45 ? 3.223 21.328 9.156 1 93.56 45 GLY B C 1
ATOM 1189 O O . GLY B 1 45 ? 3.115 22.531 9 1 93.56 45 GLY B O 1
ATOM 1190 N N . VAL B 1 46 ? 2.221 20.5 9.281 1 96.06 46 VAL B N 1
ATOM 1191 C CA . VAL B 1 46 ? 0.852 20.984 9.422 1 96.06 46 VAL B CA 1
ATOM 1192 C C . VAL B 1 46 ? 0.266 20.516 10.75 1 96.06 46 VAL B C 1
ATOM 1194 O O . VAL B 1 46 ? 0.453 19.359 11.141 1 96.06 46 VAL B O 1
ATOM 1197 N N . CYS B 1 47 ? -0.478 21.406 11.445 1 95.25 47 CYS B N 1
ATOM 1198 C CA . CYS B 1 47 ? -0.998 21.062 12.766 1 95.25 47 CYS B CA 1
ATOM 1199 C C . CYS B 1 47 ? -2.215 20.156 12.648 1 95.25 47 CYS B C 1
ATOM 1201 O O . CYS B 1 47 ? -2.92 20.188 11.633 1 95.25 47 CYS B O 1
ATOM 1203 N N . VAL B 1 48 ? -2.535 19.422 13.695 1 96.25 48 VAL B N 1
ATOM 1204 C CA . VAL B 1 48 ? -3.635 18.469 13.734 1 96.25 48 VAL B CA 1
ATOM 1205 C C . VAL B 1 48 ? -4.949 19.172 13.414 1 96.25 48 VAL B C 1
ATOM 1207 O O . VAL B 1 48 ? -5.801 18.625 12.711 1 96.25 48 VAL B O 1
ATOM 1210 N N . GLY B 1 49 ? -5.137 20.328 13.922 1 95.31 49 GLY B N 1
ATOM 1211 C CA . GLY B 1 49 ? -6.375 21.078 13.711 1 95.31 49 GLY B CA 1
ATOM 1212 C C . GLY B 1 49 ? -6.656 21.359 12.25 1 95.31 49 GLY B C 1
ATOM 1213 O O . GLY B 1 49 ? -7.777 21.156 11.781 1 95.31 49 GLY B O 1
ATOM 1214 N N . SER B 1 50 ? -5.617 21.828 11.5 1 96.19 50 SER B N 1
ATOM 1215 C CA . SER B 1 50 ? -5.766 22.109 10.078 1 96.19 50 SER B CA 1
ATOM 1216 C C . SER B 1 50 ? -6.059 20.828 9.289 1 96.19 50 SER B C 1
ATOM 1218 O O . SER B 1 50 ? -6.863 20.844 8.359 1 96.19 50 SER B O 1
ATOM 1220 N N . ILE B 1 51 ? -5.418 19.766 9.641 1 97.88 51 ILE B N 1
ATOM 1221 C CA . ILE B 1 51 ? -5.645 18.469 8.984 1 97.88 51 ILE B CA 1
ATOM 1222 C C . ILE B 1 51 ? -7.074 18 9.25 1 97.88 51 ILE B C 1
ATOM 1224 O O . ILE B 1 51 ? -7.77 17.562 8.328 1 97.88 51 ILE B O 1
ATOM 1228 N N . ARG B 1 52 ? -7.5 18.141 10.477 1 98 52 ARG B N 1
ATOM 1229 C CA . ARG B 1 52 ? -8.852 17.766 10.867 1 98 52 ARG B CA 1
ATOM 1230 C C . ARG B 1 52 ? -9.891 18.531 10.062 1 98 52 ARG B C 1
ATOM 1232 O O . ARG B 1 52 ? -10.828 17.953 9.523 1 98 52 ARG B O 1
ATOM 1239 N N . ASP B 1 53 ? -9.719 19.812 9.961 1 97.81 53 ASP B N 1
ATOM 1240 C CA . ASP B 1 53 ? -10.656 20.688 9.258 1 97.81 53 ASP B CA 1
ATOM 1241 C C . ASP B 1 53 ? -10.75 20.297 7.781 1 97.81 53 ASP B C 1
ATOM 1243 O O . ASP B 1 53 ? -11.852 20.203 7.23 1 97.81 53 ASP B O 1
ATOM 1247 N N . LYS B 1 54 ? -9.656 20.062 7.191 1 98 54 LYS B N 1
ATOM 1248 C CA . LYS B 1 54 ? -9.672 19.703 5.777 1 98 54 LYS B CA 1
ATOM 1249 C C . LYS B 1 54 ? -10.297 18.328 5.562 1 98 54 LYS B C 1
ATOM 1251 O O . LYS B 1 54 ? -11.047 18.125 4.609 1 98 54 LYS B O 1
ATOM 1256 N N . ALA B 1 55 ? -9.914 17.391 6.387 1 98.19 55 ALA B N 1
ATOM 1257 C CA . ALA B 1 55 ? -10.43 16.016 6.258 1 98.19 55 ALA B CA 1
ATOM 1258 C C . ALA B 1 55 ? -11.914 15.961 6.586 1 98.19 55 ALA B C 1
ATOM 1260 O O . ALA B 1 55 ? -12.617 15.039 6.156 1 98.19 55 ALA B O 1
ATOM 1261 N N . GLY B 1 56 ? -12.375 16.906 7.371 1 98.25 56 GLY B N 1
ATOM 1262 C CA . GLY B 1 56 ? -13.781 16.953 7.723 1 98.25 56 GLY B CA 1
ATOM 1263 C C . GLY B 1 56 ? -14.219 15.805 8.617 1 98.25 56 GLY B C 1
ATOM 1264 O O . GLY B 1 56 ? -15.297 15.242 8.43 1 98.25 56 GLY B O 1
ATOM 1265 N N . ILE B 1 57 ? -13.406 15.367 9.469 1 98.19 57 ILE B N 1
ATOM 1266 C CA . ILE B 1 57 ? -13.703 14.25 10.352 1 98.19 57 ILE B CA 1
ATOM 1267 C C . ILE B 1 57 ? -13.547 14.688 11.812 1 98.19 57 ILE B C 1
ATOM 1269 O O . ILE B 1 57 ? -13.117 15.812 12.078 1 98.19 57 ILE B O 1
ATOM 1273 N N . SER B 1 58 ? -13.922 13.844 12.758 1 98.31 58 SER B N 1
ATOM 1274 C CA . SER B 1 58 ? -13.852 14.164 14.18 1 98.31 58 SER B CA 1
ATOM 1275 C C . SER B 1 58 ? -12.414 14.203 14.672 1 98.31 58 SER B C 1
ATOM 1277 O O . SER B 1 58 ? -11.516 13.633 14.047 1 98.31 58 SER B O 1
ATOM 1279 N N . GLN B 1 59 ? -12.242 14.781 15.773 1 97.19 59 GLN B N 1
ATOM 1280 C CA . GLN B 1 59 ? -10.93 14.844 16.422 1 97.19 59 GLN B CA 1
ATOM 1281 C C . GLN B 1 59 ? -10.43 13.453 16.781 1 97.19 59 GLN B C 1
ATOM 1283 O O . GLN B 1 59 ? -9.242 13.164 16.672 1 97.19 59 GLN B O 1
ATOM 1288 N N . SER B 1 60 ? -11.289 12.641 17.312 1 98 60 SER B N 1
ATOM 1289 C CA . SER B 1 60 ? -10.883 11.281 17.672 1 98 60 SER B CA 1
ATOM 1290 C C . SER B 1 60 ? -10.406 10.508 16.438 1 98 60 SER B C 1
ATOM 1292 O O . SER B 1 60 ? -9.391 9.812 16.484 1 98 60 SER B O 1
ATOM 1294 N N . THR B 1 61 ? -11.125 10.609 15.312 1 98.31 61 THR B N 1
ATOM 1295 C CA . THR B 1 61 ? -10.797 9.898 14.086 1 98.31 61 THR B CA 1
ATOM 1296 C C . THR B 1 61 ? -9.469 10.391 13.508 1 98.31 61 THR B C 1
ATOM 1298 O O . THR B 1 61 ? -8.602 9.594 13.156 1 98.31 61 THR B O 1
ATOM 1301 N N . VAL B 1 62 ? -9.328 11.758 13.438 1 98.44 62 VAL B N 1
ATOM 1302 C CA . VAL B 1 62 ? -8.094 12.281 12.859 1 98.44 62 VAL B CA 1
ATOM 1303 C C . VAL B 1 62 ? -6.906 11.898 13.742 1 98.44 62 VAL B C 1
ATOM 1305 O O . VAL B 1 62 ? -5.82 11.594 13.234 1 98.44 62 VAL B O 1
ATOM 1308 N N . SER B 1 63 ? -7.078 11.922 15.031 1 97.94 63 SER B N 1
ATOM 1309 C CA . SER B 1 63 ? -6 11.516 15.93 1 97.94 63 SER B CA 1
ATOM 1310 C C . SER B 1 63 ? -5.594 10.062 15.688 1 97.94 63 SER B C 1
ATOM 1312 O O . SER B 1 63 ? -4.402 9.75 15.602 1 97.94 63 SER B O 1
ATOM 1314 N N . HIS B 1 64 ? -6.605 9.227 15.539 1 98.56 64 HIS B N 1
ATOM 1315 C CA . HIS B 1 64 ? -6.355 7.816 15.258 1 98.56 64 HIS B CA 1
ATOM 1316 C C . HIS B 1 64 ? -5.637 7.641 13.922 1 98.56 64 HIS B C 1
ATOM 1318 O O . HIS B 1 64 ? -4.688 6.863 13.82 1 98.56 64 HIS B O 1
ATOM 1324 N N . TYR B 1 65 ? -6.078 8.336 12.898 1 98.81 65 TYR B N 1
ATOM 1325 C CA . TYR B 1 65 ? -5.492 8.234 11.562 1 98.81 65 TYR B CA 1
ATOM 1326 C C . TYR B 1 65 ? -4.043 8.711 11.57 1 98.81 65 TYR B C 1
ATOM 1328 O O . TYR B 1 65 ? -3.164 8.039 11.016 1 98.81 65 TYR B O 1
ATOM 1336 N N . LEU B 1 66 ? -3.783 9.867 12.195 1 98.62 66 LEU B N 1
ATOM 1337 C CA . LEU B 1 66 ? -2.43 10.406 12.266 1 98.62 66 LEU B CA 1
ATOM 1338 C C . LEU B 1 66 ? -1.513 9.484 13.062 1 98.62 66 LEU B C 1
ATOM 1340 O O . LEU B 1 66 ? -0.35 9.297 12.695 1 98.62 66 LEU B O 1
ATOM 1344 N N . ASP B 1 67 ? -2.074 8.93 14.125 1 98.44 67 ASP B N 1
ATOM 1345 C CA . ASP B 1 67 ? -1.312 7.969 14.914 1 98.44 67 ASP B CA 1
ATOM 1346 C C . ASP B 1 67 ? -0.943 6.742 14.078 1 98.44 67 ASP B C 1
ATOM 1348 O O . ASP B 1 67 ? 0.202 6.289 14.109 1 98.44 67 ASP B O 1
ATOM 1352 N N . MET B 1 68 ? -1.871 6.191 13.359 1 98.62 68 MET B N 1
ATOM 1353 C CA . MET B 1 68 ? -1.632 5.031 12.5 1 98.62 68 MET B CA 1
ATOM 1354 C C . MET B 1 68 ? -0.567 5.336 11.453 1 98.62 68 MET B C 1
ATOM 1356 O O . MET B 1 68 ? 0.331 4.527 11.219 1 98.62 68 MET B O 1
ATOM 1360 N N . LEU B 1 69 ? -0.664 6.484 10.812 1 98.69 69 LEU B N 1
ATOM 1361 C CA . LEU B 1 69 ? 0.283 6.895 9.781 1 98.69 69 LEU B CA 1
ATOM 1362 C C . LEU B 1 69 ? 1.676 7.094 10.367 1 98.69 69 LEU B C 1
ATOM 1364 O O . LEU B 1 69 ? 2.676 6.758 9.734 1 98.69 69 LEU B O 1
ATOM 1368 N N . GLN B 1 70 ? 1.684 7.645 11.562 1 98.5 70 GLN B N 1
ATOM 1369 C CA . GLN B 1 70 ? 2.959 7.855 12.242 1 98.5 70 GLN B CA 1
ATOM 1370 C C . GLN B 1 70 ? 3.59 6.527 12.656 1 98.5 70 GLN B C 1
ATOM 1372 O O . GLN B 1 70 ? 4.785 6.312 12.453 1 98.5 70 GLN B O 1
ATOM 1377 N N . LYS B 1 71 ? 2.816 5.602 13.203 1 98.25 71 LYS B N 1
ATOM 1378 C CA . LYS B 1 71 ? 3.309 4.297 13.625 1 98.25 71 LYS B CA 1
ATOM 1379 C C . LYS B 1 71 ? 3.828 3.492 12.43 1 98.25 71 LYS B C 1
ATOM 1381 O O . L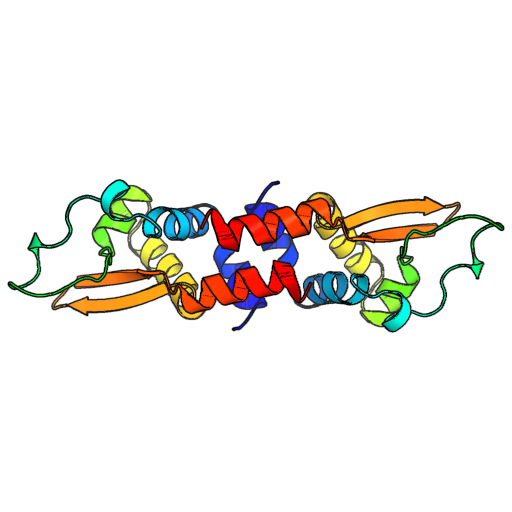YS B 1 71 ? 4.785 2.727 12.562 1 98.25 71 LYS B O 1
ATOM 1386 N N . ALA B 1 72 ? 3.234 3.691 11.336 1 98.38 72 ALA B N 1
ATOM 1387 C CA . ALA B 1 72 ? 3.658 3.014 10.109 1 98.38 72 ALA B CA 1
ATOM 1388 C C . ALA B 1 72 ? 4.922 3.65 9.539 1 98.38 72 ALA B C 1
ATOM 1390 O O . ALA B 1 72 ? 5.477 3.168 8.547 1 98.38 72 ALA B O 1
ATOM 1391 N N . GLY B 1 73 ? 5.312 4.707 10.094 1 98.19 73 GLY B N 1
ATOM 1392 C CA . GLY B 1 73 ? 6.535 5.375 9.672 1 98.19 73 GLY B CA 1
ATOM 1393 C C . GLY B 1 73 ? 6.32 6.324 8.508 1 98.19 73 GLY B C 1
ATOM 1394 O O . GLY B 1 73 ? 7.277 6.75 7.859 1 98.19 73 GLY B O 1
ATOM 1395 N N . LEU B 1 74 ? 5.117 6.707 8.211 1 98.12 74 LEU B N 1
ATOM 1396 C CA . LEU B 1 74 ? 4.801 7.527 7.043 1 98.12 74 LEU B CA 1
ATOM 1397 C C . LEU B 1 74 ? 4.793 9.008 7.41 1 98.12 74 LEU B C 1
ATOM 1399 O O . LEU B 1 74 ? 4.957 9.867 6.539 1 98.12 74 LEU B O 1
ATOM 1403 N N . LEU B 1 75 ? 4.582 9.305 8.68 1 98.19 75 LEU B N 1
ATOM 1404 C CA . LEU B 1 75 ? 4.57 10.68 9.172 1 98.19 75 LEU B CA 1
ATOM 1405 C C . LEU B 1 75 ? 5.562 10.859 10.312 1 98.19 75 LEU B C 1
ATOM 1407 O O . LEU B 1 75 ? 5.859 9.906 11.039 1 98.19 75 LEU B O 1
ATOM 1411 N N . LEU B 1 76 ? 6.031 12.023 10.406 1 97.81 76 LEU B N 1
ATOM 1412 C CA . LEU B 1 76 ? 6.777 12.5 11.562 1 97.81 76 LEU B CA 1
ATOM 1413 C C . LEU B 1 76 ? 6 13.586 12.297 1 97.81 76 LEU B C 1
ATOM 1415 O O . LEU B 1 76 ? 5.273 14.367 11.672 1 97.81 76 LEU B O 1
ATOM 1419 N N . SER B 1 77 ? 6.164 13.641 13.562 1 95.94 77 SER B N 1
ATOM 1420 C CA . SER B 1 77 ? 5.473 14.68 14.32 1 95.94 77 SER B CA 1
ATOM 1421 C C . SER B 1 77 ? 6.441 15.461 15.195 1 95.94 77 SER B C 1
ATOM 1423 O O . SER B 1 77 ? 7.5 14.953 15.57 1 95.94 77 SER B O 1
ATOM 1425 N N . GLU B 1 78 ? 6.16 16.656 15.438 1 92.69 78 GLU B N 1
ATOM 1426 C CA . GLU B 1 78 ? 6.859 17.547 16.359 1 92.69 78 GLU B CA 1
ATOM 1427 C C . GLU B 1 78 ? 5.879 18.375 17.172 1 92.69 78 GLU B C 1
ATOM 1429 O O . GLU B 1 78 ? 4.879 18.875 16.656 1 92.69 78 GLU B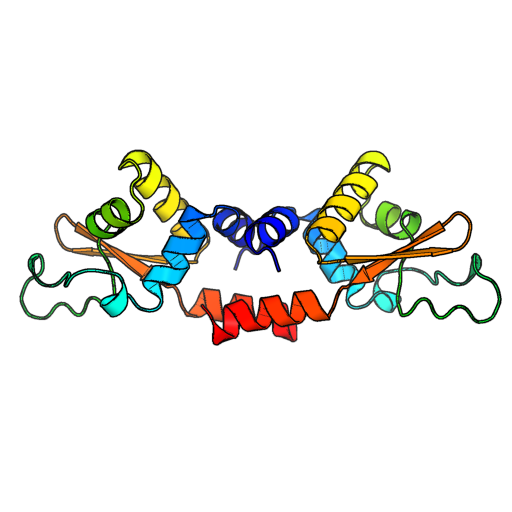 O 1
ATOM 1434 N N . ARG B 1 79 ? 6.223 18.469 18.422 1 90.56 79 ARG B N 1
ATOM 1435 C CA . ARG B 1 79 ? 5.352 19.234 19.312 1 90.56 79 ARG B CA 1
ATOM 1436 C C . ARG B 1 79 ? 5.906 20.625 19.547 1 90.56 79 ARG B C 1
ATOM 1438 O O . ARG B 1 79 ? 7.105 20.797 19.781 1 90.56 79 ARG B O 1
ATOM 1445 N N . HIS B 1 80 ? 5.121 21.609 19.422 1 85.88 80 HIS B N 1
ATOM 1446 C CA . HIS B 1 80 ? 5.422 23 19.734 1 85.88 80 HIS B CA 1
ATOM 1447 C C . HIS B 1 80 ? 4.363 23.594 20.656 1 85.88 80 HIS B C 1
ATOM 1449 O O . HIS B 1 80 ? 3.305 24.031 20.203 1 85.88 80 HIS B O 1
ATOM 1455 N N . GLY B 1 81 ? 4.75 23.703 21.906 1 85.75 81 GLY B N 1
ATOM 1456 C CA . GLY B 1 81 ? 3.752 24.156 22.859 1 85.75 81 GLY B CA 1
ATOM 1457 C C . GLY B 1 81 ? 2.564 23.219 22.984 1 85.75 81 GLY B C 1
ATOM 1458 O O . GLY B 1 81 ? 2.729 22.031 23.281 1 85.75 81 GLY B O 1
ATOM 1459 N N . LYS B 1 82 ? 1.393 23.75 22.656 1 86.12 82 LYS B N 1
ATOM 1460 C CA . LYS B 1 82 ? 0.164 22.969 22.781 1 86.12 82 LYS B CA 1
ATOM 1461 C C . LYS B 1 82 ? -0.193 22.297 21.453 1 86.12 82 LYS B C 1
ATOM 1463 O O . LYS B 1 82 ? -1.167 21.547 21.375 1 86.12 82 LYS B O 1
ATOM 1468 N N . TRP B 1 83 ? 0.58 22.547 20.5 1 89.31 83 TRP B N 1
ATOM 1469 C CA . TRP B 1 83 ? 0.209 22.078 19.172 1 89.31 83 TRP B CA 1
ATOM 1470 C C . TRP B 1 83 ? 1.163 20.984 18.688 1 89.31 83 TRP B C 1
ATOM 1472 O O . TRP B 1 83 ? 2.355 21.016 19 1 89.31 83 TRP B O 1
ATOM 1482 N N . THR B 1 84 ? 0.596 19.984 17.984 1 93.38 84 THR B N 1
ATOM 1483 C CA . THR B 1 84 ? 1.372 18.938 17.312 1 93.38 84 THR B CA 1
ATOM 1484 C C . THR B 1 84 ? 1.313 19.109 15.797 1 93.38 84 THR B C 1
ATOM 1486 O O . THR B 1 84 ? 0.232 19.25 15.227 1 93.38 84 THR B O 1
ATOM 1489 N N . TYR B 1 85 ? 2.566 19.125 15.211 1 95 85 TYR B N 1
ATOM 1490 C CA . TYR B 1 85 ? 2.674 19.297 13.766 1 95 85 TYR B CA 1
ATOM 1491 C C . TYR B 1 85 ? 3.154 18.016 13.102 1 95 85 TYR B C 1
ATOM 1493 O O . TYR B 1 85 ? 4.047 17.328 13.609 1 95 85 TYR B O 1
ATOM 1501 N N . TYR B 1 86 ? 2.521 17.719 11.945 1 97.12 86 TYR B N 1
ATOM 1502 C CA . TYR B 1 86 ? 2.869 16.516 11.195 1 97.12 86 TYR B CA 1
ATOM 1503 C C . TYR B 1 86 ? 3.449 16.875 9.836 1 97.12 86 TYR B C 1
ATOM 1505 O O . TYR B 1 86 ? 2.988 17.812 9.18 1 97.12 86 TYR B O 1
ATOM 1513 N N . ARG B 1 87 ? 4.449 16.141 9.445 1 96.56 87 ARG B N 1
ATOM 1514 C CA . ARG B 1 87 ? 5.004 16.188 8.094 1 96.56 87 ARG B CA 1
ATOM 1515 C C . ARG B 1 87 ? 5.262 14.789 7.555 1 96.56 87 ARG B C 1
ATOM 1517 O O . ARG B 1 87 ? 5.285 13.82 8.32 1 96.56 87 ARG B O 1
ATOM 1524 N N . ARG B 1 88 ? 5.496 14.703 6.328 1 96 88 ARG B N 1
ATOM 1525 C CA . ARG B 1 88 ? 5.777 13.422 5.695 1 96 88 ARG B CA 1
ATOM 1526 C C . ARG B 1 88 ? 7.168 12.914 6.074 1 96 88 ARG B C 1
ATOM 1528 O O . ARG B 1 88 ? 8.102 13.711 6.223 1 96 88 ARG B O 1
ATOM 1535 N N . ASN B 1 89 ? 7.211 11.633 6.309 1 96.62 89 ASN B N 1
ATOM 1536 C CA . ASN B 1 89 ? 8.516 10.984 6.371 1 96.62 89 ASN B CA 1
ATOM 1537 C C . ASN B 1 89 ? 9.031 10.625 4.977 1 96.62 89 ASN B C 1
ATOM 1539 O O . ASN B 1 89 ? 8.758 9.531 4.477 1 96.62 89 ASN B O 1
ATOM 1543 N N . GLU B 1 90 ? 9.828 11.453 4.406 1 94.38 90 GLU B N 1
ATOM 1544 C CA . GLU B 1 90 ? 10.25 11.312 3.018 1 94.38 90 GLU B CA 1
ATOM 1545 C C . GLU B 1 90 ? 11.164 10.102 2.84 1 94.38 90 GLU B C 1
ATOM 1547 O O . GLU B 1 90 ? 11.164 9.469 1.783 1 94.38 90 GLU B O 1
ATOM 1552 N N . GLU B 1 91 ? 11.891 9.812 3.854 1 95.12 91 GLU B N 1
ATOM 1553 C CA . GLU B 1 91 ? 12.766 8.641 3.785 1 95.12 91 GLU B CA 1
ATOM 1554 C C . GLU B 1 91 ? 11.961 7.359 3.621 1 95.12 91 GLU B C 1
ATOM 1556 O O . GLU B 1 91 ? 12.289 6.516 2.787 1 95.12 91 GLU B O 1
ATOM 1561 N N . THR B 1 92 ? 10.906 7.215 4.387 1 96.12 92 THR B N 1
ATOM 1562 C CA . THR B 1 92 ? 10.07 6.023 4.312 1 96.12 92 THR B CA 1
ATOM 1563 C C . THR B 1 92 ? 9.359 5.949 2.965 1 96.12 92 THR B C 1
ATOM 1565 O O . THR B 1 92 ? 9.281 4.883 2.354 1 96.12 92 THR B O 1
ATOM 1568 N N . LEU B 1 93 ? 8.828 7.031 2.539 1 94.5 93 LEU B N 1
ATOM 1569 C CA . LEU B 1 93 ? 8.117 7.07 1.269 1 94.5 93 LEU B CA 1
ATOM 1570 C C . LEU B 1 93 ? 9.047 6.738 0.11 1 94.5 93 LEU B C 1
ATOM 1572 O O . LEU B 1 93 ? 8.656 6.047 -0.831 1 94.5 93 LEU B O 1
ATOM 1576 N N . ALA B 1 94 ? 10.297 7.23 0.192 1 92.62 94 ALA B N 1
ATOM 1577 C CA . ALA B 1 94 ? 11.297 6.898 -0.822 1 92.62 94 ALA B CA 1
ATOM 1578 C C . ALA B 1 94 ? 11.617 5.406 -0.812 1 92.62 94 ALA B C 1
ATOM 1580 O O . ALA B 1 94 ? 11.766 4.793 -1.869 1 92.62 94 ALA B O 1
ATOM 1581 N N . ALA B 1 95 ? 11.75 4.883 0.348 1 93.94 95 ALA B N 1
ATOM 1582 C CA . ALA B 1 95 ? 12.008 3.453 0.483 1 93.94 95 ALA B CA 1
ATOM 1583 C C . ALA B 1 95 ? 10.867 2.629 -0.107 1 93.94 95 ALA B C 1
ATOM 1585 O O . ALA B 1 95 ? 11.102 1.583 -0.717 1 93.94 95 ALA B O 1
ATOM 1586 N N . LEU B 1 96 ? 9.664 3.092 0.111 1 93.12 96 LEU B N 1
ATOM 1587 C CA . LEU B 1 96 ? 8.484 2.428 -0.444 1 93.12 96 LEU B CA 1
ATOM 1588 C C . LEU B 1 96 ? 8.516 2.453 -1.969 1 93.12 96 LEU B C 1
ATOM 1590 O O . LEU B 1 96 ? 8.219 1.447 -2.617 1 93.12 96 LEU B O 1
ATOM 1594 N N . ALA B 1 97 ? 8.883 3.598 -2.5 1 92.06 97 ALA B N 1
ATOM 1595 C CA . ALA B 1 97 ? 9.039 3.723 -3.947 1 92.06 97 ALA B CA 1
ATOM 1596 C C . ALA B 1 97 ? 10.086 2.746 -4.477 1 92.06 97 ALA B C 1
ATOM 1598 O O . ALA B 1 97 ? 9.867 2.086 -5.496 1 92.06 97 ALA B O 1
ATOM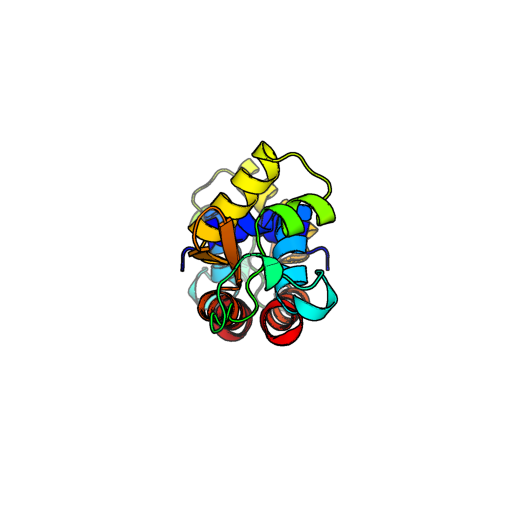 1599 N N . ASP B 1 98 ? 11.156 2.639 -3.762 1 91.81 98 ASP B N 1
ATOM 1600 C CA . ASP B 1 98 ? 12.227 1.728 -4.152 1 91.81 98 ASP B CA 1
ATOM 1601 C C . ASP B 1 98 ? 11.766 0.274 -4.09 1 91.81 98 ASP B C 1
ATOM 1603 O O . ASP B 1 98 ? 12.148 -0.542 -4.93 1 91.81 98 ASP B O 1
ATOM 1607 N N . TYR B 1 99 ? 11.008 0.009 -3.137 1 92.94 99 TYR B N 1
ATOM 1608 C CA . TYR B 1 99 ? 10.477 -1.338 -2.975 1 92.94 99 TYR B CA 1
ATOM 1609 C C . TYR B 1 99 ? 9.68 -1.76 -4.203 1 92.94 99 TYR B C 1
ATOM 1611 O O . TYR B 1 99 ? 9.906 -2.838 -4.758 1 92.94 99 TYR B O 1
ATOM 1619 N N . PHE B 1 100 ? 8.797 -0.919 -4.672 1 89.69 100 PHE B N 1
ATOM 1620 C CA . PHE B 1 100 ? 7.977 -1.264 -5.828 1 89.69 100 PHE B CA 1
ATOM 1621 C C . PHE B 1 100 ? 8.781 -1.138 -7.117 1 89.69 100 PHE B C 1
ATOM 1623 O O . PHE B 1 100 ? 8.5 -1.834 -8.102 1 89.69 100 PHE B O 1
ATOM 1630 N N . GLY B 1 101 ? 9.742 -0.298 -7.109 1 85.25 101 GLY B N 1
ATOM 1631 C CA . GLY B 1 101 ? 10.516 -0.06 -8.32 1 85.25 101 GLY B CA 1
ATOM 1632 C C . GLY B 1 101 ? 11.633 -1.072 -8.523 1 85.25 101 GLY B C 1
ATOM 1633 O O . GLY B 1 101 ? 12.047 -1.329 -9.656 1 85.25 101 GLY B O 1
ATOM 1634 N N . HIS B 1 102 ? 12.133 -1.578 -7.469 1 80.19 102 HIS B N 1
ATOM 1635 C CA . HIS B 1 102 ? 13.344 -2.379 -7.586 1 80.19 102 HIS B CA 1
ATOM 1636 C C . HIS B 1 102 ? 13.164 -3.756 -6.957 1 80.19 102 HIS B C 1
ATOM 1638 O O . HIS B 1 102 ? 13.602 -4.762 -7.52 1 80.19 102 HIS B O 1
ATOM 1644 N N . GLU B 1 103 ? 12.531 -3.816 -5.84 1 71.88 103 GLU B N 1
ATOM 1645 C CA . GLU B 1 103 ? 12.523 -5.07 -5.09 1 71.88 103 GLU B CA 1
ATOM 1646 C C . GLU B 1 103 ? 11.391 -5.98 -5.551 1 71.88 103 GLU B C 1
ATOM 1648 O O . GLU B 1 103 ? 11.547 -7.203 -5.594 1 71.88 103 GLU B O 1
ATOM 1653 N N . ILE B 1 104 ? 10.266 -5.355 -5.941 1 68.06 104 ILE B N 1
ATOM 1654 C CA . ILE B 1 104 ? 9.164 -6.172 -6.426 1 68.06 104 ILE B CA 1
ATOM 1655 C C . ILE B 1 104 ? 8.867 -5.824 -7.883 1 68.06 104 ILE B C 1
ATOM 1657 O O . ILE B 1 104 ? 9.031 -4.676 -8.305 1 68.06 104 ILE B O 1
#

Foldseek 3Di:
DDPVLQCVLCVDPLLVVLLVCLVQVVVRFDDPPPVDDPPDDLVSWDWLVRSCVSSVDDSVVSVVSQVSCVVSVQWDWDDDVPIITIHGPVVVVVVVVCCVVPVD/DDPVLQCVLCVDPLLVVLLVCLVQVVVRFDDAPPVDDPPDDLVSWDWLVRSCVSSVDDSVVSVVSQVSCVVSVQWDWDDDVPIITIHGPVVVVVVVVCCVVPVD

InterPro domains:
  IPR001845 HTH ArsR-type DNA-binding domain [PF01022] (47-75)
  IPR001845 HTH ArsR-type DNA-binding domain [PS50987] (1-104)
  IPR001845 HTH ArsR-type DNA-binding domain [SM00418] (5-102)
  IPR011991 ArsR-like helix-turn-helix domain [cd00090] (7-90)
  IPR036388 Winged helix-like DNA-binding domain superfamily [G3DSA:1.10.10.10] (1-103)
  IPR036390 Winged helix DNA-binding domain superfamily [SSF46785] (4-100)
  IPR051081 HTH-type Metal-responsive Transcriptional Regulators [PTHR33154] (2-101)